Protein AF-A0A2K3N8C9-F1 (afdb_monomer)

pLDDT: mean 76.85, std 16.99, range [31.25, 96.06]

Structure (mmCIF, N/CA/C/O backbone):
data_AF-A0A2K3N8C9-F1
#
_entry.id   AF-A0A2K3N8C9-F1
#
loop_
_atom_site.group_PDB
_atom_site.id
_atom_site.type_symbol
_atom_site.label_atom_id
_atom_site.label_alt_id
_atom_site.label_comp_id
_atom_site.label_asym_id
_atom_site.label_entity_id
_atom_site.label_seq_id
_atom_site.pdbx_PDB_ins_code
_atom_site.Cartn_x
_atom_site.Cartn_y
_atom_site.Cartn_z
_atom_site.occupancy
_atom_site.B_iso_or_equiv
_atom_site.auth_seq_id
_atom_site.auth_comp_id
_atom_site.auth_asym_id
_atom_site.auth_atom_id
_atom_site.pdbx_PDB_model_num
ATOM 1 N N . ASN A 1 1 ? -3.029 -19.696 -4.245 1.00 56.78 1 ASN A N 1
ATOM 2 C CA . ASN A 1 1 ? -4.417 -19.743 -3.715 1.00 56.78 1 ASN A CA 1
ATOM 3 C C . ASN A 1 1 ? -5.298 -18.553 -4.116 1.00 56.78 1 ASN A C 1
ATOM 5 O O . ASN A 1 1 ? -6.331 -18.365 -3.493 1.00 56.78 1 ASN A O 1
ATOM 9 N N . GLY A 1 2 ? -4.940 -17.728 -5.114 1.00 72.44 2 GLY A N 1
ATOM 10 C CA . GLY A 1 2 ? -5.783 -16.591 -5.539 1.00 72.44 2 GLY A CA 1
ATOM 11 C C . GLY A 1 2 ? -5.938 -15.451 -4.517 1.00 72.44 2 GLY A C 1
ATOM 12 O O . GLY A 1 2 ? -6.625 -14.476 -4.797 1.00 72.44 2 GLY A O 1
ATOM 13 N N . LYS A 1 3 ? -5.293 -15.554 -3.347 1.00 76.25 3 LYS A N 1
ATOM 14 C CA . LYS A 1 3 ? -5.230 -14.501 -2.330 1.00 76.25 3 LYS A CA 1
ATOM 15 C C . LYS A 1 3 ? -4.415 -13.330 -2.880 1.00 76.25 3 LYS A C 1
ATOM 17 O O . LYS A 1 3 ? -3.270 -13.519 -3.287 1.00 76.25 3 LYS A O 1
ATOM 22 N N . LEU A 1 4 ? -5.007 -12.138 -2.883 1.00 73.69 4 LEU A N 1
ATOM 23 C CA . LEU A 1 4 ? -4.289 -10.900 -3.162 1.00 73.69 4 LEU A CA 1
ATOM 24 C C . LEU A 1 4 ? -3.302 -10.650 -2.018 1.00 73.69 4 LEU A C 1
ATOM 26 O O . LEU A 1 4 ? -3.724 -10.484 -0.876 1.00 73.69 4 LEU A O 1
ATOM 30 N N . LEU A 1 5 ? -2.005 -10.671 -2.327 1.00 71.00 5 LEU A N 1
ATOM 31 C CA . LEU A 1 5 ? -0.948 -10.472 -1.330 1.00 71.00 5 LEU A CA 1
ATOM 32 C C . LEU A 1 5 ? -0.606 -8.993 -1.149 1.00 71.00 5 LEU A C 1
ATOM 34 O O . LEU A 1 5 ? -0.438 -8.535 -0.028 1.00 71.00 5 LEU A O 1
ATOM 38 N N . ARG A 1 6 ? -0.533 -8.240 -2.250 1.00 74.38 6 ARG A N 1
ATOM 39 C CA . ARG A 1 6 ? -0.238 -6.806 -2.241 1.00 74.38 6 ARG A CA 1
ATOM 40 C C . ARG A 1 6 ? -0.883 -6.137 -3.453 1.00 74.38 6 ARG A C 1
ATOM 42 O O . ARG A 1 6 ? -1.044 -6.764 -4.500 1.00 74.38 6 ARG A O 1
ATOM 49 N N . SER A 1 7 ? -1.254 -4.869 -3.304 1.00 81.69 7 SER A N 1
ATOM 50 C CA . SER A 1 7 ? -1.770 -4.025 -4.382 1.00 81.69 7 SER A CA 1
ATOM 51 C C . SER A 1 7 ? -1.096 -2.661 -4.318 1.00 81.69 7 SER A C 1
ATOM 53 O O . SER A 1 7 ? -1.202 -1.976 -3.306 1.00 81.69 7 SER A O 1
ATOM 55 N N . LEU A 1 8 ? -0.454 -2.251 -5.411 1.00 81.12 8 LEU A N 1
ATOM 56 C CA . LEU A 1 8 ? 0.247 -0.974 -5.521 1.00 81.12 8 LEU A CA 1
ATOM 57 C C . LEU A 1 8 ? -0.297 -0.171 -6.706 1.00 81.12 8 LEU A C 1
ATOM 59 O O . LEU A 1 8 ? -0.555 -0.716 -7.779 1.00 81.12 8 LEU A O 1
ATOM 63 N N . LYS A 1 9 ? -0.437 1.146 -6.532 1.00 85.81 9 LYS A N 1
ATOM 64 C CA . LYS A 1 9 ? -0.816 2.064 -7.612 1.00 85.81 9 LYS A CA 1
ATOM 65 C C . LYS A 1 9 ? 0.425 2.745 -8.196 1.00 85.81 9 LYS A C 1
ATOM 67 O O . LYS A 1 9 ? 0.797 3.828 -7.759 1.00 85.81 9 LYS A O 1
ATOM 72 N N . SER A 1 10 ? 1.048 2.120 -9.196 1.00 82.62 10 SER A N 1
ATOM 73 C CA . SER A 1 10 ? 2.237 2.655 -9.890 1.00 82.62 10 SER A CA 1
ATOM 74 C C . SER A 1 10 ? 1.915 3.508 -11.126 1.00 82.62 10 SER A C 1
ATOM 76 O O . SER A 1 10 ? 2.740 4.315 -11.555 1.00 82.62 10 SER A O 1
ATOM 78 N N . HIS A 1 11 ? 0.711 3.370 -11.688 1.00 90.44 11 HIS A N 1
ATOM 79 C CA . HIS A 1 11 ? 0.262 4.104 -12.872 1.00 90.44 11 HIS A CA 1
ATOM 80 C C . HIS A 1 11 ? -1.056 4.845 -12.617 1.00 90.44 11 HIS A C 1
ATOM 82 O O . HIS A 1 11 ? -1.906 4.411 -11.837 1.00 90.44 11 HIS A O 1
ATOM 88 N N . CYS A 1 12 ? -1.238 5.973 -13.309 1.00 89.50 12 CYS A N 1
ATOM 89 C CA . CYS A 1 12 ? -2.514 6.699 -13.361 1.00 89.50 12 CYS A CA 1
ATOM 90 C C . CYS A 1 12 ? -3.430 6.186 -14.484 1.00 89.50 12 CYS A C 1
ATOM 92 O O . CYS A 1 12 ? -4.606 6.539 -14.527 1.00 89.50 12 CYS A O 1
ATOM 94 N N . ALA A 1 13 ? -2.885 5.360 -15.375 1.00 92.31 13 ALA A N 1
ATOM 95 C CA . ALA A 1 13 ? -3.528 4.839 -16.567 1.00 92.31 13 ALA A CA 1
ATOM 96 C C . ALA A 1 13 ? -3.417 3.310 -16.634 1.00 92.31 13 ALA A C 1
ATOM 98 O O . ALA A 1 13 ? -2.718 2.687 -15.834 1.00 92.31 13 ALA A O 1
ATOM 99 N N . ALA A 1 14 ? -4.130 2.703 -17.585 1.00 92.88 14 ALA A N 1
ATOM 100 C CA . ALA A 1 14 ? -4.119 1.258 -17.775 1.00 92.88 14 ALA A CA 1
ATOM 101 C C . ALA A 1 14 ? -2.721 0.763 -18.179 1.00 92.88 14 ALA A C 1
ATOM 103 O O . ALA A 1 14 ? -2.115 1.288 -19.117 1.00 92.88 14 ALA A O 1
ATOM 104 N N . ILE A 1 15 ? -2.244 -0.262 -17.473 1.00 94.38 15 ILE A N 1
ATOM 105 C CA . ILE A 1 15 ? -0.992 -0.958 -17.771 1.00 94.38 15 ILE A CA 1
ATOM 106 C C . ILE A 1 15 ? -1.219 -1.839 -19.000 1.00 94.38 15 ILE A C 1
ATOM 108 O O . ILE A 1 15 ? -2.166 -2.623 -19.031 1.00 94.38 15 ILE A O 1
ATOM 112 N N . ILE A 1 16 ? -0.352 -1.709 -20.002 1.00 95.06 16 ILE A N 1
ATOM 113 C CA . ILE A 1 16 ? -0.411 -2.489 -21.246 1.00 95.06 16 ILE A CA 1
ATOM 114 C C . ILE A 1 16 ? 0.537 -3.686 -21.174 1.00 95.06 16 ILE A C 1
ATOM 116 O O . ILE A 1 16 ? 0.206 -4.773 -21.641 1.00 95.06 16 ILE A O 1
ATOM 120 N N . CYS A 1 17 ? 1.720 -3.503 -20.585 1.00 94.75 17 CYS A N 1
ATOM 121 C CA . CYS A 1 17 ? 2.747 -4.537 -20.548 1.00 94.75 17 CYS A CA 1
ATOM 122 C C . CYS A 1 17 ? 3.542 -4.522 -19.239 1.00 94.75 17 CYS A C 1
ATOM 124 O O . CYS A 1 17 ? 3.743 -3.471 -18.627 1.00 94.75 17 CYS A O 1
ATOM 126 N N . LEU A 1 18 ? 4.038 -5.700 -18.857 1.00 95.75 18 LEU A N 1
ATOM 127 C CA . LEU A 1 18 ? 4.885 -5.938 -17.691 1.00 95.75 18 LEU A CA 1
ATOM 128 C C . LEU A 1 18 ? 6.109 -6.762 -18.104 1.00 95.75 18 LEU A C 1
ATOM 130 O O . LEU A 1 18 ? 5.999 -7.644 -18.956 1.00 95.75 18 LEU A O 1
ATOM 134 N N . ASN A 1 19 ? 7.251 -6.499 -17.475 1.00 95.62 19 ASN A N 1
ATOM 135 C CA . ASN A 1 19 ? 8.449 -7.327 -17.559 1.00 95.62 19 ASN A CA 1
ATOM 136 C C . ASN A 1 19 ? 9.093 -7.413 -16.179 1.00 95.62 19 ASN A C 1
ATOM 138 O O . ASN A 1 19 ? 9.495 -6.389 -15.634 1.00 95.62 19 ASN A O 1
ATOM 142 N N . TRP A 1 20 ? 9.201 -8.618 -15.630 1.00 93.56 20 TRP A N 1
ATOM 143 C CA . TRP A 1 20 ? 9.886 -8.866 -14.366 1.00 93.56 20 TRP A CA 1
ATOM 144 C C . TRP A 1 20 ? 11.220 -9.527 -14.673 1.00 93.56 20 TRP A C 1
ATOM 146 O O . TRP A 1 20 ? 11.233 -10.644 -15.185 1.00 93.56 20 TRP A O 1
ATOM 156 N N . GLU A 1 21 ? 12.319 -8.842 -14.370 1.00 92.31 21 GLU A N 1
ATOM 157 C CA . GLU A 1 21 ? 13.660 -9.373 -14.597 1.00 92.31 21 GLU A CA 1
ATOM 158 C C . GLU A 1 21 ? 14.385 -9.567 -13.268 1.00 92.31 21 GLU A C 1
ATOM 160 O O . GLU A 1 21 ? 14.344 -8.709 -12.384 1.00 92.31 21 GLU A O 1
ATOM 165 N N . GLU A 1 22 ? 15.048 -10.706 -13.132 1.00 87.44 22 GLU A N 1
ATOM 166 C CA . GLU A 1 22 ? 15.880 -11.052 -11.986 1.00 87.44 22 GLU A CA 1
ATOM 167 C C . GLU A 1 22 ? 17.338 -11.078 -12.433 1.00 87.44 22 GLU A C 1
ATOM 169 O O . GLU A 1 22 ? 17.657 -11.569 -13.520 1.00 87.44 22 GLU A O 1
ATOM 174 N N . ASP A 1 23 ? 18.228 -10.550 -11.598 1.00 79.62 23 ASP A N 1
ATOM 175 C CA . ASP A 1 23 ? 19.652 -10.620 -11.886 1.00 79.62 23 ASP A CA 1
ATOM 176 C C . ASP A 1 23 ? 20.129 -12.082 -11.932 1.00 79.62 23 ASP A C 1
ATOM 178 O O . ASP A 1 23 ? 19.947 -12.866 -11.000 1.00 79.62 23 ASP A O 1
ATOM 182 N N . SER A 1 24 ? 20.786 -12.436 -13.035 1.00 65.88 24 SER A N 1
ATOM 183 C CA . SER A 1 24 ? 21.388 -13.749 -13.261 1.00 65.88 24 SER A CA 1
ATOM 184 C C . SER A 1 24 ? 22.591 -14.072 -12.363 1.00 65.88 24 SER A C 1
ATOM 186 O O . SER A 1 24 ? 22.977 -15.240 -12.268 1.00 65.88 24 SER A O 1
ATOM 188 N N . HIS A 1 25 ? 23.199 -13.081 -11.706 1.00 60.53 25 HIS A N 1
ATOM 189 C CA . HIS A 1 25 ? 24.333 -13.307 -10.817 1.00 60.53 25 HIS A CA 1
ATOM 190 C C . HIS A 1 25 ? 23.883 -13.711 -9.408 1.00 60.53 25 HIS A C 1
ATOM 192 O O . HIS A 1 25 ? 23.551 -12.875 -8.566 1.00 60.53 25 HIS A O 1
ATOM 198 N N . VAL A 1 26 ? 23.977 -15.014 -9.121 1.00 53.53 26 VAL A N 1
ATOM 199 C CA . VAL A 1 26 ? 24.141 -15.504 -7.745 1.00 53.53 26 VAL A CA 1
ATOM 200 C C . VAL A 1 26 ? 25.422 -14.870 -7.224 1.00 53.53 26 VAL A C 1
ATOM 202 O O . VAL A 1 26 ? 26.472 -15.072 -7.827 1.00 53.53 26 VAL A O 1
ATOM 205 N N . ILE A 1 27 ? 25.341 -14.071 -6.161 1.00 52.28 27 ILE A N 1
ATOM 206 C CA . ILE A 1 27 ? 26.522 -13.519 -5.493 1.00 52.28 27 ILE A CA 1
ATOM 207 C C . ILE A 1 27 ? 27.412 -14.717 -5.123 1.00 52.28 27 ILE A C 1
ATOM 209 O O . ILE A 1 27 ? 27.008 -15.487 -4.251 1.00 52.28 27 ILE A O 1
ATOM 213 N N . PRO A 1 28 ? 28.578 -14.938 -5.762 1.00 41.78 28 PRO A N 1
ATOM 214 C CA . PRO A 1 28 ? 29.485 -15.970 -5.300 1.00 41.78 28 PRO A CA 1
ATOM 215 C C . PRO A 1 28 ? 29.982 -15.512 -3.930 1.00 41.78 28 PRO A C 1
ATOM 217 O O . PRO A 1 28 ? 30.312 -14.335 -3.752 1.00 41.78 28 PRO A O 1
ATOM 220 N N . ASP A 1 29 ? 30.016 -16.409 -2.953 1.00 40.75 29 ASP A N 1
ATOM 221 C CA . ASP A 1 29 ? 30.741 -16.200 -1.699 1.00 40.75 29 ASP A CA 1
ATOM 222 C C . ASP A 1 29 ? 32.250 -16.197 -1.966 1.00 40.75 29 ASP A C 1
ATOM 224 O O . ASP A 1 29 ? 32.983 -17.073 -1.519 1.00 40.75 29 ASP A O 1
ATOM 228 N N . ASP A 1 30 ? 32.715 -15.219 -2.743 1.00 36.97 30 ASP A N 1
ATOM 229 C CA . ASP A 1 30 ? 34.128 -14.992 -2.965 1.00 36.97 30 ASP A CA 1
ATOM 230 C C . ASP A 1 30 ? 34.592 -13.803 -2.124 1.00 36.97 30 ASP A C 1
ATOM 232 O O . ASP A 1 30 ? 33.992 -12.724 -2.105 1.00 36.97 30 ASP A O 1
ATOM 236 N N . HIS A 1 31 ? 35.651 -14.063 -1.371 1.00 40.88 31 HIS A N 1
ATOM 237 C CA . HIS A 1 31 ? 36.192 -13.315 -0.241 1.00 40.88 31 HIS A CA 1
ATOM 238 C C . HIS A 1 31 ? 36.833 -11.961 -0.621 1.00 40.88 31 HIS A C 1
ATOM 240 O O . HIS A 1 31 ? 37.861 -11.570 -0.069 1.00 40.88 31 HIS A O 1
ATOM 246 N N . CYS A 1 32 ? 36.250 -11.191 -1.540 1.00 36.72 32 CYS A N 1
ATOM 247 C CA . CYS A 1 32 ? 36.744 -9.851 -1.841 1.00 36.72 32 CYS A CA 1
ATOM 248 C C . CYS A 1 32 ? 36.087 -8.825 -0.907 1.00 36.72 32 CYS A C 1
ATOM 250 O O . CYS A 1 32 ? 34.888 -8.570 -0.988 1.00 36.72 32 CYS A O 1
ATOM 252 N N . HIS A 1 33 ? 36.895 -8.256 -0.009 1.00 37.16 33 HIS A N 1
ATOM 253 C CA . HIS A 1 33 ? 36.579 -7.254 1.015 1.00 37.16 33 HIS A CA 1
ATOM 254 C C . HIS A 1 33 ? 35.952 -5.943 0.483 1.00 37.16 33 HIS A C 1
ATOM 256 O O . HIS A 1 33 ? 36.492 -4.856 0.668 1.00 37.16 33 HIS A O 1
ATOM 262 N N . THR A 1 34 ? 34.771 -6.011 -0.120 1.00 42.62 34 THR A N 1
ATOM 263 C CA . THR A 1 34 ? 33.788 -4.927 -0.057 1.00 42.62 34 THR A CA 1
ATOM 264 C C . THR A 1 34 ? 32.737 -5.414 0.919 1.00 42.62 34 THR A C 1
ATOM 266 O O . THR A 1 34 ? 32.111 -6.446 0.701 1.00 42.62 34 THR A O 1
ATOM 269 N N . SER A 1 35 ? 32.644 -4.768 2.078 1.00 40.88 35 SER A N 1
ATOM 270 C CA . SER A 1 35 ? 31.719 -5.147 3.143 1.00 40.88 35 SER A CA 1
ATOM 271 C C . SER A 1 35 ? 30.309 -5.315 2.569 1.00 40.88 35 SER A C 1
ATOM 273 O O . SER A 1 35 ? 29.653 -4.315 2.271 1.00 40.88 35 SER A O 1
ATOM 275 N N . LYS A 1 36 ? 29.842 -6.562 2.396 1.00 52.47 36 LYS A N 1
ATOM 276 C CA . LYS A 1 36 ? 28.415 -6.837 2.217 1.00 52.47 36 LYS A CA 1
ATOM 277 C C . LYS A 1 36 ? 27.752 -6.231 3.453 1.00 52.47 36 LYS A C 1
ATOM 279 O O . LYS A 1 36 ? 28.042 -6.660 4.569 1.00 52.47 36 LYS A O 1
ATOM 284 N N . TYR A 1 37 ? 26.983 -5.162 3.266 1.00 57.28 37 TYR A N 1
ATOM 285 C CA . TYR A 1 37 ? 26.191 -4.587 4.342 1.00 57.28 37 TYR A CA 1
ATOM 286 C C . TYR A 1 37 ? 25.269 -5.693 4.847 1.00 57.28 37 TYR A C 1
ATOM 288 O O . TYR A 1 37 ? 24.451 -6.216 4.094 1.00 57.28 37 TYR A O 1
ATOM 296 N N . GLU A 1 38 ? 25.479 -6.102 6.090 1.00 60.53 38 GLU A N 1
ATOM 297 C CA . GLU A 1 38 ? 24.606 -7.041 6.769 1.00 60.53 38 GLU A CA 1
ATOM 298 C C . GLU A 1 38 ? 23.620 -6.208 7.580 1.00 60.53 38 GLU A C 1
ATOM 300 O O . GLU A 1 38 ? 24.040 -5.410 8.422 1.00 60.53 38 GLU A O 1
ATOM 305 N N . ASP A 1 39 ? 22.323 -6.374 7.327 1.00 61.69 39 ASP A N 1
ATOM 306 C CA . ASP A 1 39 ? 21.300 -5.764 8.167 1.00 61.69 39 ASP A CA 1
ATOM 307 C C . ASP A 1 39 ? 21.344 -6.422 9.554 1.00 61.69 39 ASP A C 1
ATOM 309 O O . ASP A 1 39 ? 20.957 -7.576 9.750 1.00 61.69 39 ASP A O 1
ATOM 313 N N . ARG A 1 40 ? 21.884 -5.690 10.533 1.00 68.06 40 ARG A N 1
ATOM 314 C CA . ARG A 1 40 ? 22.005 -6.144 11.926 1.00 68.06 40 ARG A CA 1
ATOM 315 C C . ARG A 1 40 ? 20.833 -5.677 12.778 1.00 68.06 40 ARG A C 1
ATOM 317 O O . ARG A 1 40 ? 20.854 -5.930 13.980 1.00 68.06 40 ARG A O 1
ATOM 324 N N . THR A 1 41 ? 19.829 -5.018 12.199 1.00 67.50 41 THR A N 1
ATOM 325 C CA . THR A 1 41 ? 18.673 -4.473 12.928 1.00 67.50 41 THR A CA 1
ATOM 326 C C . THR A 1 41 ? 17.976 -5.572 13.728 1.00 67.50 41 THR A C 1
ATOM 328 O O . THR A 1 41 ? 17.725 -5.410 14.920 1.00 67.50 41 THR A O 1
ATOM 331 N N . SER A 1 42 ? 17.816 -6.759 13.139 1.00 63.44 42 SER A N 1
ATOM 332 C CA . SER A 1 42 ? 17.248 -7.940 13.808 1.00 63.44 42 SER A CA 1
ATOM 333 C C . SER A 1 42 ? 18.045 -8.441 15.022 1.00 63.44 42 SER A C 1
ATOM 335 O O . SER A 1 42 ? 17.507 -9.173 15.848 1.00 63.44 42 SER A O 1
ATOM 337 N N . ARG A 1 43 ? 19.324 -8.061 15.163 1.00 73.31 43 ARG A N 1
ATOM 338 C CA . ARG A 1 43 ? 20.163 -8.440 16.315 1.00 73.31 43 ARG A CA 1
ATOM 339 C C . ARG A 1 43 ? 19.957 -7.529 17.523 1.00 73.31 43 ARG A C 1
ATOM 341 O O . ARG A 1 43 ? 20.294 -7.928 18.634 1.00 73.31 43 ARG A O 1
ATOM 348 N N . PHE A 1 44 ? 19.474 -6.308 17.302 1.00 66.62 44 PHE A N 1
ATOM 349 C CA . PHE A 1 44 ? 19.354 -5.281 18.340 1.00 66.62 44 PHE A CA 1
ATOM 350 C C . PHE A 1 44 ? 17.904 -4.944 18.681 1.00 66.62 44 PHE A C 1
ATOM 352 O O . PHE A 1 44 ? 17.645 -4.461 19.783 1.00 66.62 44 PHE A O 1
ATOM 359 N N . PHE A 1 45 ? 16.967 -5.216 17.772 1.00 62.25 45 PHE A N 1
ATOM 360 C CA . PHE A 1 45 ? 15.561 -4.885 17.945 1.00 62.25 45 PHE A CA 1
ATOM 361 C C . PHE A 1 45 ? 14.691 -6.141 18.009 1.00 62.25 45 PHE A C 1
ATOM 363 O O . PHE A 1 45 ? 14.991 -7.134 17.343 1.00 62.25 45 PHE A O 1
ATOM 370 N N . PRO A 1 46 ? 13.609 -6.112 18.808 1.00 65.81 46 PRO A N 1
ATOM 371 C CA . PRO A 1 46 ? 12.616 -7.172 18.776 1.00 65.81 46 PRO A CA 1
ATOM 372 C C . PRO A 1 46 ? 11.992 -7.271 17.373 1.00 65.81 46 PRO A C 1
ATOM 374 O O . PRO A 1 46 ? 11.967 -6.276 16.640 1.00 65.81 46 PRO A O 1
ATOM 377 N N . PRO A 1 47 ? 11.479 -8.454 16.993 1.00 65.81 47 PRO A N 1
ATOM 378 C CA . PRO A 1 47 ? 10.800 -8.630 15.717 1.00 65.81 47 PRO A CA 1
ATOM 379 C C . PRO A 1 47 ? 9.598 -7.690 15.607 1.00 65.81 47 PRO A C 1
ATOM 381 O O . PRO A 1 47 ? 9.011 -7.286 16.618 1.00 65.81 47 PRO A O 1
ATOM 384 N N . ALA A 1 48 ? 9.229 -7.360 14.369 1.00 66.44 48 ALA A N 1
ATOM 385 C CA . ALA A 1 48 ? 8.071 -6.522 14.111 1.00 66.44 48 ALA A CA 1
ATOM 386 C C . ALA A 1 48 ? 6.813 -7.123 14.774 1.00 66.44 48 ALA A C 1
ATOM 388 O O . ALA A 1 48 ? 6.629 -8.347 14.774 1.00 66.44 48 ALA A O 1
ATOM 389 N N . PRO A 1 49 ? 5.945 -6.283 15.362 1.00 67.94 49 PRO A N 1
ATOM 390 C CA . PRO A 1 49 ? 4.701 -6.748 15.953 1.00 67.94 49 PRO A CA 1
ATOM 391 C C . PRO A 1 49 ? 3.835 -7.443 14.894 1.00 67.94 49 PRO A C 1
ATOM 393 O O . PRO A 1 49 ? 3.825 -7.059 13.728 1.00 67.94 49 PRO A O 1
ATOM 396 N N . LYS A 1 50 ? 3.084 -8.470 15.295 1.00 71.56 50 LYS A N 1
ATOM 397 C CA . LYS A 1 50 ? 2.120 -9.144 14.411 1.00 71.56 50 LYS A CA 1
ATOM 398 C C . LYS A 1 50 ? 0.750 -8.486 14.543 1.00 71.56 50 LYS A C 1
ATOM 400 O O . LYS A 1 50 ? 0.388 -8.012 15.620 1.00 71.56 50 LYS A O 1
ATOM 405 N N . VAL A 1 51 ? -0.033 -8.468 13.465 1.00 68.94 51 VAL A N 1
ATOM 406 C CA . VAL A 1 51 ? -1.382 -7.878 13.479 1.00 68.94 51 VAL A CA 1
ATOM 407 C C . VAL A 1 51 ? -2.239 -8.547 14.572 1.00 68.94 51 VAL A C 1
ATOM 409 O O . VAL A 1 51 ? -2.306 -9.779 14.619 1.00 68.94 51 VAL A O 1
ATOM 412 N N . PRO A 1 52 ? -2.915 -7.781 15.455 1.00 65.06 52 PRO A N 1
ATOM 413 C CA . PRO A 1 52 ? -3.791 -8.347 16.471 1.00 65.06 52 PRO A CA 1
ATOM 414 C C . PRO A 1 52 ? -4.942 -9.117 15.822 1.00 65.06 52 PRO A C 1
ATOM 416 O O . PRO A 1 52 ? -5.642 -8.595 14.951 1.00 65.06 52 PRO A O 1
ATOM 419 N N . ARG A 1 53 ? -5.186 -10.348 16.278 1.00 64.69 53 ARG A N 1
ATOM 420 C CA . ARG A 1 53 ? -6.364 -11.122 15.862 1.00 64.69 53 ARG A CA 1
ATOM 421 C C . ARG A 1 53 ? -7.630 -10.482 16.443 1.00 64.69 53 ARG A C 1
ATOM 423 O O . ARG A 1 53 ? -7.630 -10.030 17.587 1.00 64.69 53 ARG A O 1
ATOM 430 N N . MET A 1 54 ? -8.729 -10.466 15.682 1.00 60.75 54 MET A N 1
ATOM 431 C CA . MET A 1 54 ? -10.018 -9.989 16.202 1.00 60.75 54 MET A CA 1
ATOM 432 C C . MET A 1 54 ? -10.513 -10.905 17.343 1.00 60.75 54 MET A C 1
ATOM 434 O O . MET A 1 54 ? -10.672 -12.108 17.120 1.00 60.75 54 MET A O 1
ATOM 438 N N . PRO A 1 55 ? -10.794 -10.377 18.549 1.00 49.38 55 PRO A N 1
ATOM 439 C CA . PRO A 1 55 ? -11.324 -11.164 19.657 1.00 49.38 55 PRO A CA 1
ATOM 440 C C . PRO A 1 55 ? -12.715 -11.722 19.333 1.00 49.38 55 PRO A C 1
ATOM 442 O O . PRO A 1 55 ? -13.589 -10.988 18.880 1.00 49.38 55 PRO A O 1
ATOM 445 N N . GLY A 1 56 ? -12.933 -13.012 19.605 1.00 54.22 56 GLY A N 1
ATOM 446 C CA . GLY A 1 56 ? -14.215 -13.699 19.380 1.00 54.22 56 GLY A CA 1
ATOM 447 C C . GLY A 1 56 ? -14.263 -14.571 18.124 1.00 54.22 56 GLY A C 1
ATOM 448 O O . GLY A 1 56 ? -15.204 -15.343 17.962 1.00 54.22 56 GLY A O 1
ATOM 449 N N . LEU A 1 57 ? -13.229 -14.516 17.284 1.00 44.12 57 LEU A N 1
ATOM 450 C CA . LEU A 1 57 ? -12.994 -15.522 16.260 1.00 44.12 57 LEU A CA 1
ATOM 451 C C . LEU A 1 57 ? -12.302 -16.733 16.903 1.00 44.12 57 LEU A C 1
ATOM 453 O O . LEU A 1 57 ? -11.144 -16.655 17.312 1.00 44.12 57 LEU A O 1
ATOM 457 N N . VAL A 1 58 ? -13.020 -17.848 17.039 1.00 35.12 58 VAL A N 1
ATOM 458 C CA . VAL A 1 58 ? -12.418 -19.144 17.385 1.00 35.12 58 VAL A CA 1
ATOM 459 C C . VAL A 1 58 ? -11.419 -19.507 16.280 1.00 35.12 58 VAL A C 1
ATOM 461 O O . VAL A 1 58 ? -11.711 -19.271 15.108 1.00 35.12 58 VAL A O 1
ATOM 464 N N . SER A 1 59 ? -10.272 -20.096 16.644 1.00 42.03 59 SER A N 1
ATOM 465 C CA . SER A 1 59 ? -9.178 -20.541 15.746 1.00 42.03 59 SER A CA 1
ATOM 466 C C . SER A 1 59 ? -9.579 -21.634 14.727 1.00 42.03 59 SER A C 1
ATOM 468 O O . SER A 1 59 ? -8.762 -22.453 14.338 1.00 42.03 59 SER A O 1
ATOM 470 N N . GLY A 1 60 ? -10.841 -21.700 14.297 1.00 39.44 60 GLY A N 1
ATOM 471 C CA . GLY A 1 60 ? -11.331 -22.740 13.394 1.00 39.44 60 GLY A CA 1
ATOM 472 C C . GLY A 1 60 ? -12.447 -22.343 12.431 1.00 39.44 60 GLY A C 1
ATOM 473 O O . GLY A 1 60 ? -12.793 -23.184 11.612 1.00 39.44 60 GLY A O 1
ATOM 474 N N . ASP A 1 61 ? -13.007 -21.124 12.487 1.00 33.75 61 ASP A N 1
ATOM 475 C CA . ASP A 1 61 ? -14.247 -20.822 11.733 1.00 33.75 61 ASP A CA 1
ATOM 476 C C . ASP A 1 61 ? -14.166 -19.655 10.733 1.00 33.75 61 ASP A C 1
ATOM 478 O O . ASP A 1 61 ? -15.140 -19.329 10.064 1.00 33.75 61 ASP A O 1
ATOM 482 N N . ASN A 1 62 ? -12.972 -19.093 10.524 1.00 31.25 62 ASN A N 1
ATOM 483 C CA . ASN A 1 62 ? -12.650 -18.457 9.248 1.00 31.25 62 ASN A CA 1
ATOM 484 C C . ASN A 1 62 ? -11.566 -19.292 8.578 1.00 31.25 62 ASN A C 1
ATOM 486 O O . ASN A 1 62 ? -10.410 -19.288 9.004 1.00 31.25 62 ASN A O 1
ATOM 490 N N . GLY A 1 63 ? -11.939 -19.996 7.511 1.00 37.47 63 GLY A N 1
ATOM 491 C CA . GLY A 1 63 ? -10.967 -20.616 6.626 1.00 37.47 63 GLY A CA 1
ATOM 492 C C . GLY A 1 63 ? -9.881 -19.613 6.215 1.00 37.47 63 GLY A C 1
ATOM 493 O O . GLY A 1 63 ? -10.182 -18.487 5.815 1.00 37.47 63 GLY A O 1
ATOM 494 N N . PHE A 1 64 ? -8.632 -20.086 6.267 1.00 35.66 64 PHE A N 1
ATOM 495 C CA . PHE A 1 64 ? -7.452 -19.566 5.557 1.00 35.66 64 PHE A CA 1
ATOM 496 C C . PHE A 1 64 ? -6.546 -18.515 6.226 1.00 35.66 64 PHE A C 1
ATOM 498 O O . PHE A 1 64 ? -5.902 -17.760 5.495 1.00 35.66 64 PHE A O 1
ATOM 505 N N . MET A 1 65 ? -6.407 -18.477 7.558 1.00 43.66 65 MET A N 1
ATOM 506 C CA . MET A 1 65 ? -5.362 -17.635 8.186 1.00 43.66 65 MET A CA 1
ATOM 507 C C . MET A 1 65 ? -4.476 -18.300 9.255 1.00 43.66 65 MET A C 1
ATOM 509 O O . MET A 1 65 ? -3.611 -17.607 9.773 1.00 43.66 65 MET A O 1
ATOM 513 N N . ASP A 1 66 ? -4.606 -19.592 9.584 1.00 38.50 66 ASP A N 1
ATOM 514 C CA . ASP A 1 66 ? -3.886 -20.122 10.769 1.00 38.50 66 ASP A CA 1
ATOM 515 C C . ASP A 1 66 ? -2.521 -20.797 10.512 1.00 38.50 66 ASP A C 1
ATOM 517 O O . ASP A 1 66 ? -1.816 -21.043 11.473 1.00 38.50 66 ASP A O 1
ATOM 521 N N . ASP A 1 67 ? -2.078 -20.993 9.262 1.00 38.72 67 ASP A N 1
ATOM 522 C CA . ASP A 1 67 ? -0.741 -21.574 8.962 1.00 38.72 67 ASP A CA 1
ATOM 523 C C . ASP A 1 67 ? 0.025 -20.822 7.846 1.00 38.72 67 ASP A C 1
ATOM 525 O O . ASP A 1 67 ? 1.020 -21.302 7.308 1.00 38.72 67 ASP A O 1
ATOM 529 N N . GLY A 1 68 ? -0.461 -19.644 7.432 1.00 45.97 68 GLY A N 1
ATOM 530 C CA . GLY A 1 68 ? 0.022 -18.944 6.231 1.00 45.97 68 GLY A CA 1
ATOM 531 C C . GLY A 1 68 ? 0.897 -17.710 6.461 1.00 45.97 68 GLY A C 1
ATOM 532 O O . GLY A 1 68 ? 1.472 -17.215 5.493 1.00 45.97 68 GLY A O 1
ATOM 533 N N . ASP A 1 69 ? 1.001 -17.188 7.683 1.00 50.12 69 ASP A N 1
ATOM 534 C CA . ASP A 1 69 ? 1.746 -15.941 7.926 1.00 50.12 69 ASP A CA 1
ATOM 535 C C . ASP A 1 69 ? 3.266 -16.149 7.857 1.00 50.12 69 ASP A C 1
ATOM 537 O O . ASP A 1 69 ? 3.958 -15.324 7.262 1.00 50.12 69 ASP A O 1
ATOM 541 N N . ASP A 1 70 ? 3.773 -17.299 8.317 1.00 47.06 70 ASP A N 1
ATOM 542 C CA . ASP A 1 70 ? 5.191 -17.657 8.155 1.00 47.06 70 ASP A CA 1
ATOM 543 C C . ASP A 1 70 ? 5.553 -17.838 6.666 1.00 47.06 70 ASP A C 1
ATOM 545 O O . ASP A 1 70 ? 6.657 -17.506 6.244 1.00 47.06 70 ASP A O 1
ATOM 549 N N . SER A 1 71 ? 4.589 -18.249 5.827 1.00 49.12 71 SER A N 1
ATOM 550 C CA . SER A 1 71 ? 4.801 -18.383 4.379 1.00 49.12 71 SER A CA 1
ATOM 551 C C . SER A 1 71 ? 4.909 -17.038 3.649 1.00 49.12 71 SER A C 1
ATOM 553 O O . SER A 1 71 ? 5.591 -16.951 2.634 1.00 49.12 71 SER A O 1
ATOM 555 N N . PHE A 1 72 ? 4.261 -15.972 4.138 1.00 51.72 72 PHE A N 1
ATOM 556 C CA . PHE A 1 72 ? 4.383 -14.639 3.534 1.00 51.72 72 PHE A CA 1
ATOM 557 C C . PHE A 1 72 ? 5.727 -14.000 3.879 1.00 51.72 72 PHE A C 1
ATOM 559 O O . PHE A 1 72 ? 6.378 -13.457 2.989 1.00 51.72 72 PHE A O 1
ATOM 566 N N . GLU A 1 73 ? 6.153 -14.123 5.137 1.00 53.31 73 GLU A N 1
ATOM 567 C CA . GLU A 1 73 ? 7.466 -13.675 5.595 1.00 53.31 73 GLU A CA 1
ATOM 568 C C . GLU A 1 73 ? 8.591 -14.481 4.915 1.00 53.31 73 GLU A C 1
ATOM 570 O O . GLU A 1 73 ? 9.585 -13.906 4.486 1.00 53.31 73 GLU A O 1
ATOM 575 N N . GLU A 1 74 ? 8.418 -15.788 4.679 1.00 49.81 74 GLU A N 1
ATOM 576 C CA . GLU A 1 74 ? 9.344 -16.580 3.851 1.00 49.81 74 GLU A CA 1
ATOM 577 C C . GLU A 1 74 ? 9.347 -16.170 2.368 1.00 49.81 74 GLU A C 1
ATOM 579 O O . GLU A 1 74 ? 10.408 -16.154 1.740 1.00 49.81 74 GLU A O 1
ATOM 584 N N . LEU A 1 75 ? 8.200 -15.819 1.775 1.00 52.03 75 LEU A N 1
ATOM 585 C CA . LEU A 1 75 ? 8.118 -15.395 0.368 1.00 52.03 75 LEU A CA 1
ATOM 586 C C . LEU A 1 75 ? 8.693 -13.988 0.144 1.00 52.03 75 LEU A C 1
ATOM 588 O O . LEU A 1 75 ? 9.377 -13.761 -0.856 1.00 52.03 75 LEU A O 1
ATOM 592 N N . SER A 1 76 ? 8.471 -13.050 1.069 1.00 53.69 76 SER A N 1
ATOM 593 C CA . SER A 1 76 ? 9.086 -11.721 1.014 1.00 53.69 76 SER A CA 1
ATOM 594 C C . SER A 1 76 ? 10.593 -11.817 1.256 1.00 53.69 76 SER A C 1
ATOM 596 O O . SER A 1 76 ? 11.373 -11.342 0.430 1.00 53.69 76 SER A O 1
ATOM 598 N N . ASN A 1 77 ? 11.023 -12.544 2.291 1.00 52.06 77 ASN A N 1
ATOM 599 C CA . ASN A 1 77 ? 12.441 -12.723 2.608 1.00 52.06 77 ASN A CA 1
ATOM 600 C C . ASN A 1 77 ? 13.210 -13.526 1.549 1.00 52.06 77 ASN A C 1
ATOM 602 O O . ASN A 1 77 ? 14.380 -13.234 1.305 1.00 52.06 77 ASN A O 1
ATOM 606 N N . SER A 1 78 ? 12.582 -14.495 0.872 1.00 47.19 78 SER A N 1
ATOM 607 C CA . SER A 1 78 ? 13.212 -15.201 -0.256 1.00 47.19 78 SER A CA 1
ATOM 608 C C . SER A 1 78 ? 13.337 -14.313 -1.496 1.00 47.19 78 SER A C 1
ATOM 610 O O . SER A 1 78 ? 14.366 -14.360 -2.171 1.00 47.19 78 SER A O 1
ATOM 612 N N . SER A 1 79 ? 12.360 -13.437 -1.760 1.00 52.28 79 SER A N 1
ATOM 613 C CA . SER A 1 79 ? 12.435 -12.469 -2.865 1.00 52.28 79 SER A CA 1
ATOM 614 C C . SER A 1 79 ? 13.532 -11.412 -2.673 1.00 52.28 79 SER A C 1
ATOM 616 O O . SER A 1 79 ? 14.106 -10.940 -3.655 1.00 52.28 79 SER A O 1
ATOM 618 N N . HIS A 1 80 ? 13.891 -11.107 -1.420 1.00 59.38 80 HIS A N 1
ATOM 619 C CA . HIS A 1 80 ? 14.998 -10.213 -1.070 1.00 59.38 80 HIS A CA 1
ATOM 620 C C . HIS A 1 80 ? 16.382 -10.855 -1.237 1.00 59.38 80 HIS A C 1
ATOM 622 O O . HIS A 1 80 ? 17.383 -10.155 -1.153 1.00 59.38 80 HIS A O 1
ATOM 628 N N . GLN A 1 81 ? 16.492 -12.160 -1.508 1.00 62.12 81 GLN A N 1
ATOM 629 C CA . GLN A 1 81 ? 17.806 -12.788 -1.712 1.00 62.12 81 GLN A CA 1
ATOM 630 C C . GLN A 1 81 ? 18.449 -12.389 -3.044 1.00 62.12 81 GLN A C 1
ATOM 632 O O . GLN A 1 81 ? 19.669 -12.478 -3.199 1.00 62.12 81 GLN A O 1
ATOM 637 N N . ARG A 1 82 ? 17.642 -11.964 -4.025 1.00 75.44 82 ARG A N 1
ATOM 638 C CA . ARG A 1 82 ? 18.117 -11.610 -5.364 1.00 75.44 82 ARG A CA 1
ATOM 639 C C . ARG A 1 82 ? 17.483 -10.324 -5.849 1.00 75.44 82 ARG A C 1
ATOM 641 O O . ARG A 1 82 ? 16.272 -10.143 -5.804 1.00 75.44 82 ARG A O 1
ATOM 648 N N . PHE A 1 83 ? 18.329 -9.430 -6.344 1.00 83.69 83 PHE A N 1
ATOM 649 C CA . PHE A 1 83 ? 17.891 -8.157 -6.892 1.00 83.69 83 PHE A CA 1
ATOM 650 C C . PHE A 1 83 ? 17.050 -8.393 -8.149 1.00 83.69 83 PHE A C 1
ATOM 652 O O . PHE A 1 83 ? 17.529 -8.970 -9.126 1.00 83.69 83 PHE A O 1
ATOM 659 N N . ASN A 1 84 ? 15.797 -7.953 -8.113 1.00 89.00 84 ASN A N 1
ATOM 660 C CA . ASN A 1 84 ? 14.873 -8.071 -9.229 1.00 89.00 84 ASN A CA 1
ATOM 661 C C . ASN A 1 84 ? 14.120 -6.753 -9.439 1.00 89.00 84 ASN A C 1
ATOM 663 O O . ASN A 1 84 ? 13.884 -5.994 -8.495 1.00 89.00 84 ASN A O 1
ATOM 667 N N . VAL A 1 85 ? 13.794 -6.469 -10.698 1.00 92.25 85 VAL A N 1
ATOM 668 C CA . VAL A 1 85 ? 13.159 -5.223 -11.123 1.00 92.25 85 VAL A CA 1
ATOM 669 C C . VAL A 1 85 ? 11.950 -5.547 -11.990 1.00 92.25 85 VAL A C 1
ATOM 671 O O . VAL A 1 85 ? 12.048 -6.207 -13.026 1.00 92.25 85 VAL A O 1
ATOM 674 N N . LEU A 1 86 ? 10.800 -5.034 -11.569 1.00 93.56 86 LEU A N 1
ATOM 675 C CA . LEU A 1 86 ? 9.567 -5.000 -12.331 1.00 93.56 86 LEU A CA 1
ATOM 676 C C . LEU A 1 86 ? 9.507 -3.704 -13.143 1.00 93.56 86 LEU A C 1
ATOM 678 O O . LEU A 1 86 ? 9.490 -2.603 -12.593 1.00 93.56 86 LEU A O 1
ATOM 682 N N . CYS A 1 87 ? 9.423 -3.851 -14.458 1.00 94.25 87 CYS A N 1
ATOM 683 C CA . CYS A 1 87 ? 9.157 -2.776 -15.402 1.00 94.25 87 CYS A CA 1
ATOM 684 C C . CYS A 1 87 ? 7.706 -2.857 -15.869 1.00 94.25 87 CYS A C 1
ATOM 686 O O . CYS A 1 87 ? 7.251 -3.911 -16.318 1.00 94.25 87 CYS A O 1
ATOM 688 N N . SER A 1 88 ? 6.992 -1.739 -15.833 1.00 95.44 88 SER A N 1
ATOM 689 C CA . SER A 1 88 ? 5.601 -1.654 -16.275 1.00 95.44 88 SER A CA 1
ATOM 690 C C . SER A 1 88 ? 5.401 -0.481 -17.224 1.00 95.44 88 SER A C 1
ATOM 692 O O . SER A 1 88 ? 5.917 0.606 -16.983 1.00 95.44 88 SER A O 1
ATOM 694 N N . GLY A 1 89 ? 4.676 -0.706 -18.320 1.00 95.56 89 GLY A N 1
ATOM 695 C CA . GLY A 1 89 ? 4.361 0.309 -19.328 1.00 95.56 89 GLY A CA 1
ATOM 696 C C . GLY A 1 89 ? 2.862 0.585 -19.386 1.00 95.56 89 GLY A C 1
ATOM 697 O O . GLY A 1 89 ? 2.073 -0.362 -19.425 1.00 95.56 89 GLY A O 1
ATOM 698 N N . ASP A 1 90 ? 2.463 1.858 -19.406 1.00 94.88 90 ASP A N 1
ATOM 699 C CA . ASP A 1 90 ? 1.062 2.264 -19.558 1.00 94.88 90 ASP A CA 1
ATOM 700 C C . ASP A 1 90 ? 0.723 2.837 -20.938 1.00 94.88 90 ASP A C 1
ATOM 702 O O . ASP A 1 90 ? 1.583 3.091 -21.785 1.00 94.88 90 ASP A O 1
ATOM 706 N N . LYS A 1 91 ? -0.581 3.030 -21.152 1.00 92.44 91 LYS A N 1
ATOM 707 C CA . LYS A 1 91 ? -1.144 3.595 -22.384 1.00 92.44 91 LYS A CA 1
ATOM 708 C C . LYS A 1 91 ? -0.766 5.045 -22.676 1.00 92.44 91 LYS A C 1
ATOM 710 O O . LYS A 1 91 ? -0.886 5.452 -23.824 1.00 92.44 91 LYS A O 1
ATOM 715 N N . ASP A 1 92 ? -0.297 5.789 -21.679 1.00 91.56 92 ASP A N 1
ATOM 716 C CA . ASP A 1 92 ? 0.083 7.198 -21.819 1.00 91.56 92 ASP A CA 1
ATOM 717 C C . ASP A 1 92 ? 1.608 7.340 -22.019 1.00 91.56 92 ASP A C 1
ATOM 719 O O . ASP A 1 92 ? 2.189 8.412 -21.824 1.00 91.56 92 ASP A O 1
ATOM 723 N N . GLY A 1 93 ? 2.286 6.234 -22.347 1.00 91.12 93 GLY A N 1
ATOM 724 C CA . GLY A 1 93 ? 3.711 6.220 -22.649 1.00 91.12 93 GLY A CA 1
ATOM 725 C C . GLY A 1 93 ? 4.620 6.259 -21.420 1.00 91.12 93 GLY A C 1
ATOM 726 O O . GLY A 1 93 ? 5.827 6.461 -21.572 1.00 91.12 93 GLY A O 1
ATOM 727 N N . ASN A 1 94 ? 4.094 6.076 -20.203 1.00 94.31 94 ASN A N 1
ATOM 728 C CA . ASN A 1 94 ? 4.937 6.006 -19.015 1.00 94.31 94 ASN A CA 1
ATOM 729 C C . ASN A 1 94 ? 5.463 4.594 -18.785 1.00 94.31 94 ASN A C 1
ATOM 731 O O . ASN A 1 94 ? 4.726 3.612 -18.861 1.00 94.31 94 ASN A O 1
ATOM 735 N N . ILE A 1 95 ? 6.727 4.528 -18.392 1.00 95.31 95 ILE A N 1
ATOM 736 C CA . ILE A 1 95 ? 7.406 3.328 -17.931 1.00 95.31 95 ILE A CA 1
ATOM 737 C C . ILE A 1 95 ? 7.785 3.550 -16.473 1.00 95.31 95 ILE A C 1
ATOM 739 O O . ILE A 1 95 ? 8.500 4.504 -16.158 1.00 95.31 95 ILE A O 1
ATOM 743 N N . CYS A 1 96 ? 7.300 2.683 -15.595 1.00 95.06 96 CYS A N 1
ATOM 744 C CA . CYS A 1 96 ? 7.628 2.685 -14.177 1.00 95.06 96 CYS A CA 1
ATOM 745 C C . CYS A 1 96 ? 8.543 1.501 -13.858 1.00 95.06 96 CYS A C 1
ATOM 747 O O . CYS A 1 96 ? 8.408 0.422 -14.435 1.00 95.06 96 CYS A O 1
ATOM 749 N N . PHE A 1 97 ? 9.461 1.719 -12.922 1.00 94.69 97 PHE A N 1
ATOM 750 C CA . PHE A 1 97 ? 10.400 0.718 -12.434 1.00 94.69 97 PHE A CA 1
ATOM 751 C C . PHE A 1 97 ? 10.173 0.504 -10.944 1.00 94.69 97 PHE A C 1
ATOM 753 O O . PHE A 1 97 ? 10.086 1.476 -10.188 1.00 94.69 97 PHE A O 1
ATOM 760 N N . SER A 1 98 ? 10.112 -0.751 -10.514 1.00 92.12 98 SER A N 1
ATOM 761 C CA . SER A 1 98 ? 9.960 -1.111 -9.109 1.00 92.12 98 SER A CA 1
ATOM 762 C C . SER A 1 98 ? 10.854 -2.286 -8.734 1.00 92.12 98 SER A C 1
ATOM 764 O O . SER A 1 98 ? 10.884 -3.287 -9.439 1.00 92.12 98 SER A O 1
ATOM 766 N N . ILE A 1 99 ? 11.574 -2.178 -7.621 1.00 90.31 99 ILE A N 1
ATOM 767 C CA . ILE A 1 99 ? 12.372 -3.276 -7.063 1.00 90.31 99 ILE A CA 1
ATOM 768 C C . ILE A 1 99 ? 11.453 -4.160 -6.219 1.00 90.31 99 ILE A C 1
ATOM 770 O O . ILE A 1 99 ? 10.599 -3.643 -5.492 1.00 90.31 99 ILE A O 1
ATOM 774 N N . PHE A 1 100 ? 11.586 -5.484 -6.351 1.00 85.81 100 PHE A N 1
ATOM 775 C CA . PHE A 1 100 ? 10.725 -6.484 -5.692 1.00 85.81 100 PHE A CA 1
ATOM 776 C C . PHE A 1 100 ? 9.237 -6.402 -6.079 1.00 85.81 100 PHE A C 1
ATOM 778 O O . PHE A 1 100 ? 8.409 -7.131 -5.539 1.00 85.81 100 PHE A O 1
ATOM 785 N N . GLY A 1 101 ? 8.881 -5.519 -7.021 1.00 85.06 101 GLY A N 1
ATOM 786 C CA . GLY A 1 101 ? 7.494 -5.156 -7.321 1.00 85.06 101 GLY A CA 1
ATOM 787 C C . GLY A 1 101 ? 6.816 -4.325 -6.221 1.00 85.06 101 GLY A C 1
ATOM 788 O O . GLY A 1 101 ? 5.593 -4.191 -6.236 1.00 85.06 101 GLY A O 1
ATOM 789 N N . ILE A 1 102 ? 7.593 -3.796 -5.270 1.00 82.44 102 ILE A N 1
ATOM 790 C CA . ILE A 1 102 ? 7.116 -3.085 -4.076 1.00 82.44 102 ILE A CA 1
ATOM 791 C C . ILE A 1 102 ? 7.607 -1.641 -4.108 1.00 82.44 102 ILE A C 1
ATOM 793 O O . ILE A 1 102 ? 6.815 -0.704 -4.101 1.00 82.44 102 ILE A O 1
ATOM 797 N N . PHE A 1 103 ? 8.924 -1.454 -4.213 1.00 86.75 103 PHE A N 1
ATOM 798 C CA . PHE A 1 103 ? 9.546 -0.147 -4.052 1.00 86.75 103 PHE A CA 1
ATOM 799 C C . PHE A 1 103 ? 9.720 0.546 -5.410 1.00 86.75 103 PHE A C 1
ATOM 801 O O . PHE A 1 103 ? 10.496 0.053 -6.234 1.00 86.75 103 PHE A O 1
ATOM 808 N N . PRO A 1 104 ? 9.007 1.647 -5.711 1.00 90.06 104 PRO A N 1
ATOM 809 C CA . PRO A 1 104 ? 9.160 2.359 -6.975 1.00 90.06 104 PRO A CA 1
ATOM 810 C C . PRO A 1 104 ? 10.480 3.139 -6.998 1.00 90.06 104 PRO A C 1
ATOM 812 O O . PRO A 1 104 ? 10.737 3.960 -6.124 1.00 90.06 104 PRO A O 1
ATOM 815 N N . ILE A 1 105 ? 11.298 2.925 -8.029 1.00 91.12 105 ILE A N 1
ATOM 816 C CA . ILE A 1 105 ? 12.622 3.564 -8.153 1.00 91.12 105 ILE A CA 1
ATOM 817 C C . ILE A 1 105 ? 12.708 4.625 -9.241 1.00 91.12 105 ILE A C 1
ATOM 819 O O . ILE A 1 105 ? 13.662 5.396 -9.285 1.00 91.12 105 ILE A O 1
ATOM 823 N N . GLY A 1 106 ? 11.734 4.673 -10.146 1.00 90.00 106 GLY A N 1
ATOM 824 C CA . GLY A 1 106 ? 11.758 5.660 -11.210 1.00 90.00 106 GLY A CA 1
ATOM 825 C C . GLY A 1 106 ? 10.577 5.562 -12.152 1.00 90.00 106 GLY A C 1
ATOM 826 O O . GLY A 1 106 ? 9.922 4.525 -12.273 1.00 90.00 106 GLY A O 1
ATOM 827 N N . LYS A 1 107 ? 10.338 6.671 -12.847 1.00 93.38 107 LYS A N 1
ATOM 828 C CA . LYS A 1 107 ? 9.342 6.794 -13.902 1.00 93.38 107 LYS A CA 1
ATOM 829 C C . LYS A 1 107 ? 9.942 7.587 -15.053 1.00 93.38 107 LYS A C 1
ATOM 831 O O . LYS A 1 107 ? 10.532 8.640 -14.836 1.00 93.38 107 LYS A O 1
ATOM 836 N N . THR A 1 108 ? 9.771 7.095 -16.269 1.00 92.38 108 THR A N 1
ATOM 837 C CA . THR A 1 108 ? 10.136 7.812 -17.493 1.00 92.38 108 THR A CA 1
ATOM 838 C C . THR A 1 108 ? 8.955 7.823 -18.449 1.00 92.38 108 THR A C 1
ATOM 840 O O . THR A 1 108 ? 8.115 6.929 -18.400 1.00 92.38 108 THR A O 1
ATOM 843 N N . ASN A 1 109 ? 8.857 8.840 -19.298 1.00 92.31 109 ASN A N 1
ATOM 844 C CA . ASN A 1 109 ? 7.808 8.926 -20.305 1.00 92.31 109 ASN A CA 1
ATOM 845 C C . ASN A 1 109 ? 8.446 9.007 -21.692 1.00 92.31 109 ASN A C 1
ATOM 847 O O . ASN A 1 109 ? 9.284 9.876 -21.934 1.00 92.31 109 ASN A O 1
ATOM 851 N N . ILE A 1 110 ? 8.035 8.120 -22.600 1.00 91.69 110 ILE A N 1
ATOM 852 C CA . ILE A 1 110 ? 8.615 8.027 -23.946 1.00 91.69 110 ILE A CA 1
ATOM 853 C C . ILE A 1 110 ? 8.376 9.283 -24.792 1.00 91.69 110 ILE A C 1
ATOM 855 O O . ILE A 1 110 ? 9.179 9.581 -25.670 1.00 91.69 110 ILE A O 1
ATOM 859 N N . HIS A 1 111 ? 7.325 10.054 -24.503 1.00 87.88 111 HIS A N 1
ATOM 860 C CA . HIS A 1 111 ? 7.052 11.322 -25.172 1.00 87.88 111 HIS A CA 1
ATOM 861 C C . HIS A 1 111 ? 8.043 12.412 -24.778 1.00 87.88 111 HIS A C 1
ATOM 863 O O . HIS A 1 111 ? 8.173 13.385 -25.510 1.00 87.88 111 HIS A O 1
ATOM 869 N N . ASN A 1 112 ? 8.730 12.298 -23.640 1.00 87.00 112 ASN A N 1
ATOM 870 C CA . ASN A 1 112 ? 9.707 13.293 -23.187 1.00 87.00 112 ASN A CA 1
ATOM 871 C C . ASN A 1 112 ? 11.131 12.976 -23.658 1.00 87.00 112 ASN A C 1
ATOM 873 O O . ASN A 1 112 ? 12.048 13.744 -23.382 1.00 87.00 112 ASN A O 1
ATOM 877 N N . LEU A 1 113 ? 11.324 11.856 -24.357 1.00 86.12 113 LEU A N 1
ATOM 878 C CA . LEU A 1 113 ? 12.630 11.433 -24.836 1.00 86.12 113 LEU A CA 1
ATOM 879 C C . LEU A 1 113 ? 12.950 12.077 -26.184 1.00 86.12 113 LEU A C 1
ATOM 881 O O . LEU A 1 113 ? 12.132 12.081 -27.109 1.00 86.12 113 LEU A O 1
ATOM 885 N N . THR A 1 114 ? 14.172 12.585 -26.291 1.00 84.44 114 THR A N 1
ATOM 886 C CA . THR A 1 114 ? 14.766 13.045 -27.541 1.00 84.44 114 THR A CA 1
ATOM 887 C C . THR A 1 114 ? 15.878 12.089 -27.949 1.00 84.44 114 THR A C 1
ATOM 889 O O . THR A 1 114 ? 16.690 11.647 -27.137 1.00 84.44 114 THR A O 1
ATOM 892 N N . PHE A 1 115 ? 15.893 11.736 -29.228 1.00 82.69 115 PHE A N 1
ATOM 893 C CA . PHE A 1 115 ? 16.835 10.783 -29.793 1.00 82.69 115 PHE A CA 1
ATOM 894 C C . PHE A 1 115 ? 17.795 11.529 -30.711 1.00 82.69 115 PHE A C 1
ATOM 896 O O . PHE A 1 115 ? 17.336 12.137 -31.684 1.00 82.69 115 PHE A O 1
ATOM 903 N N . PRO A 1 116 ? 19.107 11.506 -30.440 1.00 77.31 116 PRO A N 1
ATOM 904 C CA . PRO A 1 116 ? 20.072 12.091 -31.352 1.00 77.31 116 PRO A CA 1
ATOM 905 C C . PRO A 1 116 ? 20.067 11.293 -32.657 1.00 77.31 116 PRO A C 1
ATOM 907 O O . PRO A 1 116 ? 20.121 10.062 -32.657 1.00 77.31 116 PRO A O 1
ATOM 910 N N . THR A 1 117 ? 19.999 11.994 -33.783 1.00 69.56 117 THR A N 1
ATOM 911 C CA . THR A 1 117 ? 20.176 11.395 -35.103 1.00 69.56 117 THR A CA 1
ATOM 912 C C . THR A 1 117 ? 21.334 12.062 -35.820 1.00 69.56 117 THR A C 1
ATOM 914 O O . THR A 1 117 ? 21.291 13.251 -36.126 1.00 69.56 117 THR A O 1
ATOM 917 N N . SER A 1 118 ? 22.378 11.282 -36.101 1.00 57.59 118 SER A N 1
ATOM 918 C CA . SER A 1 118 ? 23.487 11.692 -36.954 1.00 57.59 118 SER A CA 1
ATOM 919 C C . SER A 1 118 ? 23.123 11.409 -38.410 1.00 57.59 118 SER A C 1
ATOM 921 O O . SER A 1 118 ? 23.380 10.338 -38.953 1.00 57.59 118 SER A O 1
ATOM 923 N N . SER A 1 119 ? 22.487 12.377 -39.063 1.00 55.41 119 SER A N 1
ATOM 924 C CA . SER A 1 119 ? 22.390 12.378 -40.521 1.00 55.41 119 SER A CA 1
ATOM 925 C C . SER A 1 119 ? 23.031 13.655 -41.046 1.00 55.41 119 SER A C 1
ATOM 927 O O . SER A 1 119 ? 22.501 14.737 -40.805 1.00 55.41 119 SER A O 1
ATOM 929 N N . ASP A 1 120 ? 24.137 13.504 -41.775 1.00 55.34 120 ASP A N 1
ATOM 930 C CA . ASP A 1 120 ? 24.742 14.557 -42.601 1.00 55.34 120 ASP A CA 1
ATOM 931 C C . ASP A 1 120 ? 25.362 15.751 -41.837 1.00 55.34 120 ASP A C 1
ATOM 933 O O . ASP A 1 120 ? 25.171 16.911 -42.188 1.00 55.34 120 ASP A O 1
ATOM 937 N N . GLY A 1 121 ? 26.101 15.480 -40.753 1.00 55.78 121 GLY A N 1
ATOM 938 C CA . GLY A 1 121 ? 26.963 16.469 -40.078 1.00 55.78 121 GLY A CA 1
ATOM 939 C C . GLY A 1 121 ? 26.257 17.539 -39.232 1.00 55.78 121 GLY A C 1
ATOM 940 O O . GLY A 1 121 ? 26.921 18.207 -38.444 1.00 55.78 121 GLY A O 1
ATOM 941 N N . ALA A 1 122 ? 24.932 17.668 -39.330 1.00 59.03 122 ALA A N 1
ATOM 942 C CA . ALA A 1 122 ? 24.117 18.484 -38.434 1.00 59.03 122 ALA A CA 1
ATOM 943 C C . ALA A 1 122 ? 23.492 17.606 -37.339 1.00 59.03 122 ALA A C 1
ATOM 945 O O . ALA A 1 122 ? 22.763 16.655 -37.632 1.00 59.03 122 ALA A O 1
ATOM 946 N N . GLU A 1 123 ? 23.767 17.925 -36.075 1.00 60.41 123 GLU A N 1
ATOM 947 C CA . GLU A 1 123 ? 23.169 17.246 -34.926 1.00 60.41 123 GLU A CA 1
ATOM 948 C C . GLU A 1 123 ? 21.671 17.586 -34.878 1.00 60.41 123 GLU A C 1
ATOM 950 O O . GLU A 1 123 ? 21.278 18.717 -34.609 1.00 60.41 123 GLU A O 1
ATOM 955 N N . ARG A 1 124 ? 20.812 16.625 -35.235 1.00 70.12 124 ARG A N 1
ATOM 956 C CA . ARG A 1 124 ? 19.352 16.788 -35.184 1.00 70.12 124 ARG A CA 1
ATOM 957 C C . ARG A 1 124 ? 18.777 15.799 -34.194 1.00 70.12 124 ARG A C 1
ATOM 959 O O . ARG A 1 124 ? 19.065 14.603 -34.277 1.00 70.12 124 ARG A O 1
ATOM 966 N N . SER A 1 125 ? 17.925 16.274 -33.295 1.00 81.19 125 SER A N 1
ATOM 967 C CA . SER A 1 125 ? 17.181 15.404 -32.392 1.00 81.19 125 SER A CA 1
ATOM 968 C C . SER A 1 125 ? 15.814 15.057 -32.984 1.00 81.19 125 SER A C 1
ATOM 970 O O . SER A 1 125 ? 15.197 15.834 -33.716 1.00 81.19 125 SER A O 1
ATOM 972 N N . LYS A 1 126 ? 15.343 13.842 -32.713 1.00 81.31 126 LYS A N 1
ATOM 973 C CA . LYS A 1 126 ? 13.989 13.399 -33.043 1.00 81.31 126 LYS A CA 1
ATOM 974 C C . LYS A 1 126 ? 13.205 13.143 -31.769 1.00 81.31 126 LYS A C 1
ATOM 976 O O . LYS A 1 126 ? 13.767 12.702 -30.772 1.00 81.31 126 LYS A O 1
ATOM 981 N N . ARG A 1 127 ? 11.901 13.378 -31.820 1.00 86.00 127 ARG A N 1
ATOM 982 C CA . ARG A 1 127 ? 10.963 13.129 -30.727 1.00 86.00 127 ARG A CA 1
ATOM 983 C C . ARG A 1 127 ? 9.824 12.256 -31.228 1.00 86.00 127 ARG A C 1
ATOM 985 O O . ARG A 1 127 ? 9.419 12.369 -32.384 1.00 86.00 127 ARG A O 1
ATOM 992 N N . LEU A 1 128 ? 9.317 11.395 -30.354 1.00 86.44 128 LEU A N 1
ATOM 993 C CA . LEU A 1 128 ? 8.183 10.535 -30.663 1.00 86.44 128 LEU A CA 1
ATOM 994 C C . LEU A 1 128 ? 6.885 11.162 -30.134 1.00 86.44 128 LEU A C 1
ATOM 996 O O . LEU A 1 128 ? 6.700 11.311 -28.924 1.00 86.44 128 LEU A O 1
ATOM 1000 N N . LEU A 1 129 ? 5.991 11.541 -31.045 1.00 85.12 129 LEU A N 1
ATOM 1001 C CA . LEU A 1 129 ? 4.657 12.054 -30.733 1.00 85.12 129 LEU A CA 1
ATOM 1002 C C . LEU A 1 129 ? 3.621 10.933 -30.848 1.00 85.12 129 LEU A C 1
ATOM 1004 O O . LEU A 1 129 ? 3.836 9.954 -31.561 1.00 85.12 129 LEU A O 1
ATOM 1008 N N . ASN A 1 130 ? 2.507 11.063 -30.118 1.00 85.00 130 ASN A N 1
ATOM 1009 C CA . ASN A 1 130 ? 1.395 10.095 -30.123 1.00 85.00 130 ASN A CA 1
ATOM 1010 C C . ASN A 1 130 ? 1.831 8.637 -29.888 1.00 85.00 130 ASN A C 1
ATOM 1012 O O . ASN A 1 130 ? 1.210 7.692 -30.362 1.00 85.00 130 ASN A O 1
ATOM 1016 N N . ALA A 1 131 ? 2.938 8.467 -29.169 1.00 87.62 131 ALA A N 1
ATOM 1017 C CA . ALA A 1 131 ? 3.542 7.182 -28.904 1.00 87.62 131 ALA A CA 1
ATOM 1018 C C . ALA A 1 131 ? 2.693 6.295 -27.978 1.00 87.62 131 ALA A C 1
ATOM 1020 O O . ALA A 1 131 ? 2.298 6.719 -26.897 1.00 87.62 131 ALA A O 1
ATOM 1021 N N . SER A 1 132 ? 2.502 5.031 -28.340 1.00 91.31 132 SER A N 1
ATOM 1022 C CA . SER A 1 132 ? 1.898 4.018 -27.471 1.00 91.31 132 SER A CA 1
ATOM 1023 C C . SER A 1 132 ? 2.849 2.844 -27.273 1.00 91.31 132 SER A C 1
ATOM 1025 O O . SER A 1 132 ? 3.395 2.314 -28.245 1.00 91.31 132 SER A O 1
ATOM 1027 N N . ILE A 1 133 ? 3.036 2.417 -26.024 1.00 95.00 133 ILE A N 1
ATOM 1028 C CA . ILE A 1 133 ? 3.902 1.284 -25.677 1.00 95.00 133 ILE A CA 1
ATOM 1029 C C . ILE A 1 133 ? 3.188 -0.030 -25.994 1.00 95.00 133 ILE A C 1
ATOM 1031 O O . ILE A 1 133 ? 2.044 -0.229 -25.600 1.00 95.00 133 ILE A O 1
ATOM 1035 N N . HIS A 1 134 ? 3.901 -0.947 -26.646 1.00 93.88 134 HIS A N 1
ATOM 1036 C CA . HIS A 1 134 ? 3.453 -2.324 -26.886 1.00 93.88 134 HIS A CA 1
ATOM 1037 C C . HIS A 1 134 ? 4.176 -3.329 -25.997 1.00 93.88 134 HIS A C 1
ATOM 1039 O O . HIS A 1 134 ? 3.576 -4.292 -25.523 1.00 93.88 134 HIS A O 1
ATOM 1045 N N . LYS A 1 135 ? 5.481 -3.131 -25.780 1.00 95.38 135 LYS A N 1
ATOM 1046 C CA . LYS A 1 135 ? 6.302 -4.044 -24.985 1.00 95.38 135 LYS A CA 1
ATOM 1047 C C . LYS A 1 135 ? 7.477 -3.319 -24.348 1.00 95.38 135 LYS A C 1
ATOM 1049 O O . LYS A 1 135 ? 8.097 -2.463 -24.974 1.00 95.38 135 LYS A O 1
ATOM 1054 N N . VAL A 1 136 ? 7.816 -3.738 -23.136 1.00 96.00 136 VAL A N 1
ATOM 1055 C CA . VAL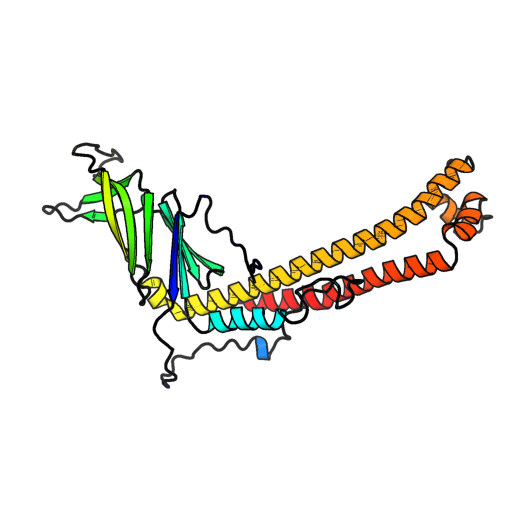 A 1 136 ? 9.053 -3.384 -22.439 1.00 96.00 136 VAL A CA 1
ATOM 1056 C C . VAL A 1 136 ? 9.827 -4.663 -22.137 1.00 96.00 136 VAL A C 1
ATOM 1058 O O . VAL A 1 136 ? 9.218 -5.689 -21.843 1.00 96.00 136 VAL A O 1
ATOM 1061 N N . ALA A 1 137 ? 11.150 -4.625 -22.246 1.00 96.06 137 ALA A N 1
ATOM 1062 C CA . ALA A 1 137 ? 12.024 -5.742 -21.905 1.00 96.06 137 ALA A CA 1
ATOM 1063 C C . ALA A 1 137 ? 13.319 -5.207 -21.292 1.00 96.06 137 ALA A C 1
ATOM 1065 O O . ALA A 1 137 ? 14.062 -4.477 -21.952 1.00 96.06 137 ALA A O 1
ATOM 1066 N N . LEU A 1 138 ? 13.565 -5.543 -20.028 1.00 94.31 138 LEU A N 1
ATOM 1067 C CA . LEU A 1 138 ? 14.797 -5.190 -19.330 1.00 94.31 138 LEU A CA 1
ATOM 1068 C C . LEU A 1 138 ? 15.837 -6.288 -19.564 1.00 94.31 138 LEU A C 1
ATOM 1070 O O . LEU A 1 138 ? 15.506 -7.469 -19.573 1.00 94.31 138 LEU A O 1
ATOM 1074 N N . SER A 1 139 ? 17.087 -5.907 -19.796 1.00 92.81 139 SER A N 1
ATOM 1075 C CA . SER A 1 139 ? 18.182 -6.862 -19.937 1.00 92.81 139 SER A CA 1
ATOM 1076 C C . SER A 1 139 ? 18.542 -7.516 -18.599 1.00 92.81 139 SER A C 1
ATOM 1078 O O . SER A 1 139 ? 18.362 -6.924 -17.540 1.00 92.81 139 SER A O 1
ATOM 1080 N N . LYS A 1 140 ? 19.128 -8.719 -18.646 1.00 89.44 140 LYS A N 1
ATOM 1081 C CA . LYS A 1 140 ? 19.576 -9.466 -17.452 1.00 89.44 140 LYS A CA 1
ATOM 1082 C C . LYS A 1 140 ? 20.668 -8.767 -16.644 1.00 89.44 140 LYS A C 1
ATOM 1084 O O . LYS A 1 140 ? 20.751 -8.948 -15.438 1.00 89.44 140 LYS A O 1
ATOM 1089 N N . ASP A 1 141 ? 21.493 -7.968 -17.317 1.00 88.31 141 ASP A N 1
ATOM 1090 C CA . ASP A 1 141 ? 22.494 -7.096 -16.690 1.00 88.31 141 ASP A CA 1
ATOM 1091 C C . ASP A 1 141 ? 21.887 -5.778 -16.171 1.00 88.31 141 ASP A C 1
ATOM 1093 O O . ASP A 1 141 ? 22.607 -4.919 -15.667 1.00 88.31 141 ASP A O 1
ATOM 1097 N N . LEU A 1 142 ? 20.570 -5.590 -16.332 1.00 89.19 142 LEU A N 1
ATOM 1098 C CA . LEU A 1 142 ? 19.788 -4.413 -15.947 1.00 89.19 142 LEU A CA 1
ATOM 1099 C C . LEU A 1 142 ? 20.281 -3.095 -16.566 1.00 89.19 142 LEU A C 1
ATOM 1101 O O . LEU A 1 142 ? 19.810 -2.019 -16.197 1.00 89.19 142 LEU A O 1
ATOM 1105 N N . CYS A 1 143 ? 21.201 -3.153 -17.530 1.00 91.31 143 CYS A N 1
ATOM 1106 C CA . CYS A 1 143 ? 21.857 -1.987 -18.108 1.00 91.31 143 CYS A CA 1
ATOM 1107 C C . CYS A 1 143 ? 21.129 -1.415 -19.326 1.00 91.31 143 CYS A C 1
ATOM 1109 O O . CYS A 1 143 ? 21.424 -0.292 -19.745 1.00 91.31 143 CYS A O 1
ATOM 1111 N N . ARG A 1 144 ? 20.206 -2.172 -19.927 1.00 94.06 144 ARG A N 1
ATOM 1112 C CA . ARG A 1 144 ? 19.490 -1.771 -21.137 1.00 94.06 144 ARG A CA 1
ATOM 1113 C C . ARG A 1 144 ? 18.013 -2.098 -21.017 1.00 94.06 144 ARG A C 1
ATOM 1115 O O . ARG A 1 144 ? 17.631 -3.231 -20.743 1.00 94.06 144 ARG A O 1
ATOM 1122 N N . LEU A 1 145 ? 17.180 -1.117 -21.328 1.00 95.31 145 LEU A N 1
ATOM 1123 C CA . LEU A 1 145 ? 15.748 -1.314 -21.494 1.00 95.31 145 LEU A CA 1
ATOM 1124 C C . LEU A 1 145 ? 15.394 -1.177 -22.973 1.00 95.31 145 LEU A C 1
ATOM 1126 O O . LEU A 1 145 ? 15.673 -0.150 -23.590 1.00 95.31 145 LEU A O 1
ATOM 1130 N N . ILE A 1 146 ? 14.747 -2.198 -23.524 1.00 95.88 146 ILE A N 1
ATOM 1131 C CA . ILE A 1 146 ? 14.186 -2.169 -24.872 1.00 95.88 146 ILE A CA 1
ATOM 1132 C C . ILE A 1 146 ? 12.692 -1.875 -24.783 1.00 95.88 146 ILE A C 1
ATOM 1134 O O . ILE A 1 146 ? 11.958 -2.553 -24.061 1.00 95.88 146 ILE A O 1
ATOM 1138 N N . VAL A 1 147 ? 12.240 -0.874 -25.534 1.00 95.25 147 VAL A N 1
ATOM 1139 C CA . VAL A 1 147 ? 10.835 -0.462 -25.600 1.00 95.25 147 VAL A CA 1
ATOM 1140 C C . VAL A 1 147 ? 10.364 -0.534 -27.042 1.00 95.25 147 VAL A C 1
ATOM 1142 O O . VAL A 1 147 ? 10.899 0.147 -27.915 1.00 95.25 147 VAL A O 1
ATOM 1145 N N . MET A 1 148 ? 9.337 -1.339 -27.292 1.00 95.06 148 MET A N 1
ATOM 1146 C CA . MET A 1 148 ? 8.624 -1.349 -28.566 1.00 95.06 148 MET A CA 1
ATOM 1147 C C . MET A 1 148 ? 7.407 -0.444 -28.449 1.00 95.06 148 MET A C 1
ATOM 1149 O O . MET A 1 148 ? 6.565 -0.642 -27.570 1.00 95.06 148 MET A O 1
ATOM 1153 N N . CYS A 1 149 ? 7.306 0.539 -29.334 1.00 93.12 149 CYS A N 1
ATOM 1154 C CA . CYS A 1 149 ? 6.223 1.513 -29.333 1.00 93.12 149 CYS A CA 1
ATOM 1155 C C . CYS A 1 149 ? 5.821 1.873 -30.762 1.00 93.12 149 CYS A C 1
ATOM 1157 O O . CYS A 1 149 ? 6.615 1.734 -31.684 1.00 93.12 149 CYS A O 1
ATOM 1159 N N . SER A 1 150 ? 4.585 2.313 -30.962 1.00 92.19 150 SER A N 1
ATOM 1160 C CA . SER A 1 150 ? 4.151 2.908 -32.230 1.00 92.19 150 SER A CA 1
ATOM 1161 C C . SER A 1 150 ? 3.931 4.395 -32.052 1.00 92.19 150 SER A C 1
ATOM 1163 O O . SER A 1 150 ? 3.450 4.784 -30.996 1.00 92.19 150 SER A O 1
ATOM 1165 N N . GLY A 1 151 ? 4.257 5.208 -33.051 1.00 89.75 151 GLY A N 1
ATOM 1166 C CA . GLY A 1 151 ? 4.011 6.648 -33.000 1.00 89.75 151 GLY A CA 1
ATOM 1167 C C . GLY A 1 151 ? 4.614 7.400 -34.179 1.00 89.75 151 GLY A C 1
ATOM 1168 O O . GLY A 1 151 ? 5.230 6.804 -35.070 1.00 89.75 151 GLY A O 1
ATOM 1169 N N . ASP A 1 152 ? 4.452 8.719 -34.144 1.00 88.75 152 ASP A N 1
ATOM 1170 C CA . ASP A 1 152 ? 4.921 9.641 -35.173 1.00 88.75 152 ASP A CA 1
ATOM 1171 C C . ASP A 1 152 ? 6.306 10.171 -34.803 1.00 88.75 152 ASP A C 1
ATOM 1173 O O . ASP A 1 152 ? 6.484 10.835 -33.777 1.00 88.75 152 ASP A O 1
ATOM 1177 N N . LEU A 1 153 ? 7.308 9.881 -35.632 1.00 84.06 153 LEU A N 1
ATOM 1178 C CA . LEU A 1 153 ? 8.669 10.351 -35.401 1.00 84.06 153 LEU A CA 1
ATOM 1179 C C . LEU A 1 153 ? 8.876 11.722 -36.050 1.00 84.06 153 LEU A C 1
ATOM 1181 O O . LEU A 1 153 ? 8.922 11.837 -37.272 1.00 84.06 153 LEU A O 1
ATOM 1185 N N . VAL A 1 154 ? 9.057 12.755 -35.229 1.00 83.19 154 VAL A N 1
ATOM 1186 C CA . VAL A 1 154 ? 9.191 14.142 -35.692 1.00 83.19 154 VAL A CA 1
ATOM 1187 C C . VAL A 1 154 ? 10.595 14.672 -35.411 1.00 83.19 154 VAL A C 1
ATOM 1189 O O . VAL A 1 154 ? 11.208 14.341 -34.396 1.00 83.19 154 VAL A O 1
ATOM 1192 N N . LYS A 1 155 ? 11.135 15.482 -36.326 1.00 79.94 155 LYS A N 1
ATOM 1193 C CA . LYS A 1 155 ? 12.439 16.145 -36.168 1.00 79.94 155 LYS A CA 1
ATOM 1194 C C . LYS A 1 155 ? 12.261 17.446 -35.383 1.00 79.94 155 LYS A C 1
ATOM 1196 O O . LYS A 1 155 ? 11.402 18.250 -35.730 1.00 79.94 155 LYS A O 1
ATOM 1201 N N . VAL A 1 156 ? 13.086 17.656 -34.364 1.00 70.75 156 VAL A N 1
ATOM 1202 C CA . VAL A 1 156 ? 13.145 18.901 -33.590 1.00 70.75 156 VAL A CA 1
ATOM 1203 C C . VAL A 1 156 ? 14.276 19.755 -34.172 1.00 70.75 156 VAL A C 1
ATOM 1205 O O . VAL A 1 156 ? 15.391 19.263 -34.350 1.00 70.75 156 VAL A O 1
ATOM 1208 N N . VAL A 1 157 ? 13.979 21.005 -34.538 1.00 67.88 157 VAL A N 1
ATOM 1209 C CA . VAL A 1 157 ? 14.961 21.987 -35.028 1.00 67.88 157 VAL A CA 1
ATOM 1210 C C . VAL A 1 157 ? 15.094 23.078 -33.969 1.00 67.88 157 VAL A C 1
ATOM 1212 O O . VAL A 1 157 ? 14.085 23.534 -33.443 1.00 67.88 157 VAL A O 1
ATOM 1215 N N . ASP A 1 158 ? 16.333 23.452 -33.655 1.00 60.06 158 ASP A N 1
ATOM 1216 C CA . ASP A 1 158 ? 16.734 24.195 -32.446 1.00 60.06 158 ASP A CA 1
ATOM 1217 C C . ASP A 1 158 ? 16.318 25.680 -32.406 1.00 60.06 158 ASP A C 1
ATOM 1219 O O . ASP A 1 158 ? 16.580 26.370 -31.426 1.00 60.06 158 ASP A O 1
ATOM 1223 N N . ASP A 1 159 ? 15.627 26.181 -33.432 1.00 47.56 159 ASP A N 1
ATOM 1224 C CA . ASP A 1 159 ? 15.145 27.561 -33.465 1.00 47.56 159 ASP A CA 1
ATOM 1225 C C . ASP A 1 159 ? 13.631 27.612 -33.209 1.00 47.56 159 ASP A C 1
ATOM 1227 O O . ASP A 1 159 ? 12.802 27.399 -34.094 1.00 47.56 159 ASP A O 1
ATOM 1231 N N . LEU A 1 160 ? 13.296 27.963 -31.963 1.00 47.59 160 LEU A N 1
ATOM 1232 C CA . LEU A 1 160 ? 12.005 28.508 -31.535 1.00 47.59 160 LEU A CA 1
ATOM 1233 C C . LEU A 1 160 ? 10.803 27.547 -31.451 1.00 47.59 160 LEU A C 1
ATOM 1235 O O . LEU A 1 160 ? 9.726 27.932 -31.874 1.00 47.59 160 LEU A O 1
ATOM 1239 N N . ASP A 1 161 ? 10.918 26.346 -30.872 1.00 48.78 161 ASP A N 1
ATOM 1240 C CA . ASP A 1 161 ? 9.756 25.507 -30.466 1.00 48.78 161 ASP A CA 1
ATOM 1241 C C . ASP A 1 161 ? 8.707 25.236 -31.582 1.00 48.78 161 ASP A C 1
ATOM 1243 O O . ASP A 1 161 ? 7.593 24.762 -31.339 1.00 48.78 161 ASP A O 1
ATOM 1247 N N . VAL A 1 162 ? 9.058 25.518 -32.844 1.00 44.75 162 VAL A N 1
ATOM 1248 C CA . VAL A 1 162 ? 8.207 25.283 -34.004 1.00 44.75 162 VAL A CA 1
ATOM 1249 C C . VAL A 1 162 ? 8.505 23.871 -34.469 1.00 44.75 162 VAL A C 1
ATOM 1251 O O . VAL A 1 162 ? 9.474 23.601 -35.178 1.00 44.75 162 VAL A O 1
ATOM 1254 N N . ILE A 1 163 ? 7.639 22.944 -34.066 1.00 52.94 163 ILE A N 1
ATOM 1255 C CA . ILE A 1 163 ? 7.602 21.590 -34.610 1.00 52.94 163 ILE A CA 1
ATOM 1256 C C . ILE A 1 163 ? 7.288 21.706 -36.109 1.00 52.94 163 ILE A C 1
ATOM 1258 O O . ILE A 1 163 ? 6.130 21.803 -36.517 1.00 52.94 163 ILE A O 1
ATOM 1262 N N . HIS A 1 164 ? 8.320 21.723 -36.954 1.00 47.41 164 HIS A N 1
ATOM 1263 C CA . HIS A 1 164 ? 8.138 21.638 -38.396 1.00 47.41 164 HIS A CA 1
ATOM 1264 C C . HIS A 1 164 ? 7.614 20.240 -38.745 1.00 47.41 164 HIS A C 1
ATOM 1266 O O . HIS A 1 164 ? 8.374 19.280 -38.847 1.00 47.41 164 HIS A O 1
ATOM 1272 N N . MET A 1 165 ? 6.309 20.151 -39.019 1.00 49.16 165 MET A N 1
ATOM 1273 C CA . MET A 1 165 ? 5.635 19.007 -39.658 1.00 49.16 165 MET A CA 1
ATOM 1274 C C . MET A 1 165 ? 6.044 18.850 -41.142 1.00 49.16 165 MET A C 1
ATOM 1276 O O . MET A 1 165 ? 5.252 18.441 -41.991 1.00 49.16 165 MET A O 1
ATOM 1280 N N . ALA A 1 166 ? 7.266 19.250 -41.498 1.00 42.47 166 ALA A N 1
ATOM 1281 C CA . ALA A 1 166 ? 7.764 19.262 -42.862 1.00 42.47 166 ALA A CA 1
ATOM 1282 C C . ALA A 1 166 ? 8.546 17.971 -43.139 1.00 42.47 166 ALA A C 1
ATOM 1284 O O . ALA A 1 166 ? 9.761 17.898 -42.949 1.00 42.47 166 ALA A O 1
ATOM 1285 N N . GLY A 1 167 ? 7.821 16.957 -43.610 1.00 44.81 167 GLY A N 1
ATOM 1286 C CA . GLY A 1 167 ? 8.380 15.739 -44.197 1.00 44.81 167 GLY A CA 1
ATOM 1287 C C . GLY A 1 167 ? 7.830 14.479 -43.545 1.00 44.81 167 GLY A C 1
ATOM 1288 O O . GLY A 1 167 ? 8.155 14.216 -42.397 1.00 44.81 167 GLY A O 1
ATOM 1289 N N . HIS A 1 168 ? 7.005 13.747 -44.304 1.00 49.41 168 HIS A N 1
ATOM 1290 C CA . HIS A 1 168 ? 6.451 12.413 -44.034 1.00 49.41 168 HIS A CA 1
ATOM 1291 C C . HIS A 1 168 ? 6.381 12.022 -42.548 1.00 49.41 168 HIS A C 1
ATOM 1293 O O . HIS A 1 168 ? 7.345 11.495 -42.000 1.00 49.41 168 HIS A O 1
ATOM 1299 N N . ASN A 1 169 ? 5.218 12.229 -41.914 1.00 55.06 169 ASN A N 1
ATOM 1300 C CA . ASN A 1 169 ? 4.900 11.575 -40.642 1.00 55.06 169 ASN A CA 1
ATOM 1301 C C . ASN A 1 169 ? 4.930 10.060 -40.866 1.00 55.06 169 ASN A C 1
ATOM 1303 O O . ASN A 1 169 ? 3.952 9.455 -41.305 1.00 55.06 169 ASN A O 1
ATOM 1307 N N . GLU A 1 170 ? 6.084 9.455 -40.615 1.00 64.62 170 GLU A N 1
ATOM 1308 C CA . GLU A 1 170 ? 6.263 8.014 -40.611 1.00 64.62 170 GLU A CA 1
ATOM 1309 C C . GLU A 1 170 ? 5.670 7.487 -39.304 1.00 64.62 170 GLU A C 1
ATOM 1311 O O . GLU A 1 170 ? 6.384 7.218 -38.333 1.00 64.62 170 GLU A O 1
ATOM 1316 N N . HIS A 1 171 ? 4.337 7.384 -39.270 1.00 80.69 171 HIS A N 1
ATOM 1317 C CA . HIS A 1 171 ? 3.659 6.615 -38.238 1.00 80.69 171 HIS A CA 1
ATOM 1318 C C . HIS A 1 171 ? 4.125 5.168 -38.381 1.00 80.69 171 HIS A C 1
ATOM 1320 O O . HIS A 1 171 ? 3.802 4.479 -39.352 1.00 80.69 171 HIS A O 1
ATOM 1326 N N . GLY A 1 172 ? 4.922 4.714 -37.427 1.00 87.25 172 GLY A N 1
ATOM 1327 C CA . GLY A 1 172 ? 5.644 3.457 -37.544 1.00 87.25 172 GLY A CA 1
ATOM 1328 C C . GLY A 1 172 ? 5.767 2.745 -36.215 1.00 87.25 172 GLY A C 1
ATOM 1329 O O . GLY A 1 172 ? 5.430 3.284 -35.161 1.00 87.25 172 GLY A O 1
ATOM 1330 N N . LEU A 1 173 ? 6.253 1.508 -36.284 1.00 90.62 173 LEU A N 1
ATOM 1331 C CA . LEU A 1 173 ? 6.716 0.774 -35.117 1.00 90.62 173 LEU A CA 1
ATOM 1332 C C . LEU A 1 173 ? 8.187 1.125 -34.883 1.00 90.62 173 LEU A C 1
ATOM 1334 O O . LEU A 1 173 ? 9.031 0.908 -35.750 1.00 90.62 173 LEU A O 1
ATOM 1338 N N . HIS A 1 174 ? 8.483 1.635 -33.697 1.00 90.69 174 HIS A N 1
ATOM 1339 C CA . HIS A 1 174 ? 9.805 2.067 -33.273 1.00 90.69 174 HIS A CA 1
ATOM 1340 C C . HIS A 1 174 ? 10.321 1.164 -32.152 1.00 90.69 174 HIS A C 1
ATOM 1342 O O . HIS A 1 174 ? 9.569 0.708 -31.285 1.00 90.69 174 HIS A O 1
ATOM 1348 N N . CYS A 1 175 ? 11.629 0.919 -32.167 1.00 91.81 175 CYS A N 1
ATOM 1349 C CA . CYS A 1 175 ? 12.342 0.195 -31.123 1.00 91.81 175 CYS A CA 1
ATOM 1350 C C . CYS A 1 175 ? 13.318 1.158 -30.449 1.00 91.81 175 CYS A C 1
ATOM 1352 O O . CYS A 1 175 ? 14.248 1.652 -31.087 1.00 91.81 175 CYS A O 1
ATOM 1354 N N . LEU A 1 176 ? 13.084 1.446 -29.173 1.00 91.50 176 LEU A N 1
ATOM 1355 C CA . LEU A 1 176 ? 13.911 2.343 -28.376 1.00 91.50 176 LEU A CA 1
ATOM 1356 C C . LEU A 1 176 ? 14.819 1.510 -27.474 1.00 91.50 176 LEU A C 1
ATOM 1358 O O . LEU A 1 176 ? 14.347 0.600 -26.794 1.00 91.50 176 LEU A O 1
ATOM 1362 N N . ALA A 1 177 ? 16.104 1.854 -27.436 1.00 92.69 177 ALA A N 1
ATOM 1363 C CA . ALA A 1 177 ? 17.063 1.291 -26.496 1.00 92.69 177 ALA A CA 1
ATOM 1364 C C . ALA A 1 177 ? 17.473 2.375 -25.496 1.00 92.69 177 ALA A C 1
ATOM 1366 O O . ALA A 1 177 ? 18.104 3.365 -25.866 1.00 92.69 177 ALA A O 1
ATOM 1367 N N . LEU A 1 178 ? 17.093 2.197 -24.235 1.00 92.25 178 LEU A N 1
ATOM 1368 C CA . LEU A 1 178 ? 17.364 3.136 -23.152 1.00 92.25 178 LEU A CA 1
ATOM 1369 C C . LEU A 1 178 ? 18.491 2.603 -22.270 1.00 92.25 178 LEU A C 1
ATOM 1371 O O . LEU A 1 178 ? 18.551 1.410 -21.970 1.00 92.25 178 LEU A O 1
ATOM 1375 N N . ASN A 1 179 ? 19.378 3.502 -21.849 1.00 92.69 179 ASN A N 1
ATOM 1376 C CA . ASN A 1 179 ? 20.454 3.183 -20.922 1.00 92.69 179 ASN A CA 1
ATOM 1377 C C . ASN A 1 179 ? 19.913 3.165 -19.485 1.00 92.69 179 ASN A C 1
ATOM 1379 O O . ASN A 1 179 ? 19.518 4.203 -18.957 1.00 92.69 179 ASN A O 1
ATOM 1383 N N . THR A 1 180 ? 19.924 1.993 -18.857 1.00 93.38 180 THR A N 1
ATOM 1384 C CA . THR A 1 180 ? 19.528 1.784 -17.458 1.00 93.38 180 THR A CA 1
ATOM 1385 C C . THR A 1 180 ? 20.699 1.321 -16.588 1.00 93.38 180 THR A C 1
ATOM 1387 O O . THR A 1 180 ? 20.489 0.826 -15.486 1.00 93.38 180 THR A O 1
ATOM 1390 N N . ALA A 1 181 ? 21.948 1.533 -17.028 1.00 92.12 181 ALA A N 1
ATOM 1391 C CA . ALA A 1 181 ? 23.159 1.110 -16.313 1.00 92.12 181 ALA A CA 1
ATOM 1392 C C . ALA A 1 181 ? 23.259 1.632 -14.871 1.00 92.12 181 ALA A C 1
ATOM 1394 O O . ALA A 1 181 ? 23.975 1.054 -14.059 1.00 92.12 181 ALA A O 1
ATOM 1395 N N . ILE A 1 182 ? 22.518 2.687 -14.515 1.00 91.19 182 ILE A N 1
ATOM 1396 C CA . ILE A 1 182 ? 22.410 3.154 -13.129 1.00 91.19 182 ILE A CA 1
ATOM 1397 C C . ILE A 1 182 ? 21.888 2.067 -12.175 1.00 91.19 182 ILE A C 1
ATOM 1399 O O . ILE A 1 182 ? 22.373 1.987 -11.047 1.00 91.19 182 ILE A O 1
ATOM 1403 N N . PHE A 1 183 ? 20.972 1.200 -12.623 1.00 90.50 183 PHE A N 1
ATOM 1404 C CA . PHE A 1 183 ? 20.436 0.108 -11.802 1.00 90.50 183 PHE A CA 1
ATOM 1405 C C . PHE A 1 183 ? 21.508 -0.921 -11.459 1.00 90.50 183 PHE A C 1
ATOM 1407 O O . PHE A 1 183 ? 21.554 -1.412 -10.336 1.00 90.50 183 PHE A O 1
ATOM 1414 N N . TRP A 1 184 ? 22.405 -1.195 -12.404 1.00 87.38 184 TRP A N 1
ATOM 1415 C CA . TRP A 1 184 ? 23.544 -2.078 -12.191 1.00 87.38 184 TRP A CA 1
ATOM 1416 C C . TRP A 1 184 ? 24.632 -1.413 -11.342 1.00 87.38 184 TRP A C 1
ATOM 1418 O O . TRP A 1 184 ? 25.054 -1.955 -10.322 1.00 87.38 184 TRP A O 1
ATOM 1428 N N . ASN A 1 185 ? 25.045 -0.198 -11.714 1.00 88.88 185 ASN A N 1
ATOM 1429 C CA . ASN A 1 185 ? 26.136 0.522 -11.054 1.00 88.88 185 ASN A CA 1
ATOM 1430 C C . ASN A 1 185 ? 25.852 0.807 -9.573 1.00 88.88 185 ASN A C 1
ATOM 1432 O O . ASN A 1 185 ? 26.778 0.836 -8.767 1.00 88.88 185 ASN A O 1
ATOM 1436 N N . ARG A 1 186 ? 24.582 1.027 -9.209 1.00 88.19 186 ARG A N 1
ATOM 1437 C CA . ARG A 1 186 ? 24.139 1.294 -7.830 1.00 88.19 186 ARG A CA 1
ATOM 1438 C C . ARG A 1 186 ? 23.318 0.142 -7.247 1.00 88.19 186 ARG A C 1
ATOM 1440 O O . ARG A 1 186 ? 22.574 0.349 -6.294 1.00 88.19 186 ARG A O 1
ATOM 1447 N N . LYS A 1 187 ? 23.464 -1.075 -7.787 1.00 86.19 187 LYS A N 1
ATOM 1448 C CA . LYS A 1 187 ? 22.679 -2.262 -7.406 1.00 86.19 187 LYS A CA 1
ATOM 1449 C C . LYS A 1 187 ? 22.630 -2.489 -5.896 1.00 86.19 187 LYS A C 1
ATOM 1451 O O . LYS A 1 187 ? 21.549 -2.658 -5.350 1.00 86.19 187 LYS A O 1
ATOM 1456 N N . ASN A 1 188 ? 23.781 -2.486 -5.221 1.00 83.94 188 ASN A N 1
ATOM 1457 C CA . ASN A 1 188 ? 23.850 -2.791 -3.786 1.00 83.94 188 ASN A CA 1
ATOM 1458 C C . ASN A 1 188 ? 23.105 -1.754 -2.934 1.00 83.94 188 ASN A C 1
ATOM 1460 O O . ASN A 1 188 ? 22.432 -2.116 -1.976 1.00 83.94 188 ASN A O 1
ATOM 1464 N N . GLU A 1 189 ? 23.197 -0.478 -3.301 1.00 87.00 189 GLU A N 1
ATOM 1465 C CA . GLU A 1 189 ? 22.510 0.606 -2.595 1.00 87.00 189 GLU A CA 1
ATOM 1466 C C . GLU A 1 189 ? 21.007 0.570 -2.864 1.00 87.00 189 GLU A C 1
ATOM 1468 O O . GLU A 1 189 ? 20.209 0.638 -1.937 1.00 87.00 189 GLU A O 1
ATOM 1473 N N . LEU A 1 190 ? 20.614 0.387 -4.129 1.00 87.75 190 LEU A N 1
ATOM 1474 C CA . LEU A 1 190 ? 19.215 0.228 -4.516 1.00 87.75 190 LEU A CA 1
ATOM 1475 C C . LEU A 1 190 ? 18.576 -0.987 -3.840 1.00 87.75 190 LEU A C 1
ATOM 1477 O O . LEU A 1 190 ? 17.423 -0.920 -3.428 1.00 87.75 190 LEU A O 1
ATOM 1481 N N . HIS A 1 191 ? 19.327 -2.080 -3.702 1.00 85.56 191 HIS A N 1
ATOM 1482 C CA . HIS A 1 191 ? 18.893 -3.277 -2.995 1.00 85.56 191 HIS A CA 1
ATOM 1483 C C . HIS A 1 191 ? 18.629 -2.991 -1.514 1.00 85.56 191 HIS A C 1
ATOM 1485 O O . HIS A 1 191 ? 17.552 -3.311 -1.021 1.00 85.56 191 HIS A O 1
ATOM 1491 N N . GLN A 1 192 ? 19.575 -2.339 -0.828 1.00 82.38 192 GLN A N 1
ATOM 1492 C CA . GLN A 1 192 ? 19.439 -1.980 0.588 1.00 82.38 192 GLN A CA 1
ATOM 1493 C C . GLN A 1 192 ? 18.266 -1.030 0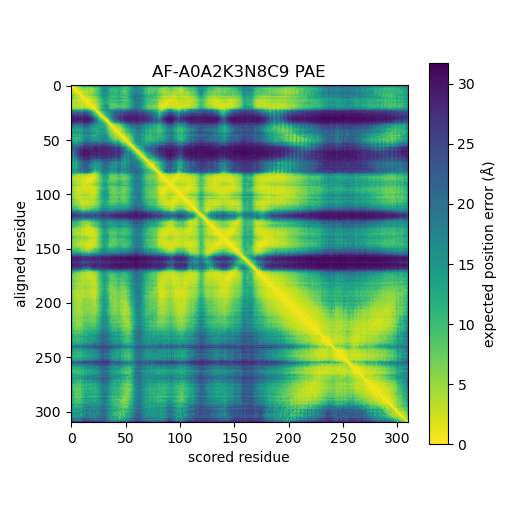.826 1.00 82.38 192 GLN A C 1
ATOM 1495 O O . GLN A 1 192 ? 17.433 -1.287 1.690 1.00 82.38 192 GLN A O 1
ATOM 1500 N N . VAL A 1 193 ? 18.164 0.036 0.028 1.00 86.19 193 VAL A N 1
ATOM 1501 C CA . VAL A 1 193 ? 17.077 1.015 0.150 1.00 86.19 193 VAL A CA 1
ATOM 1502 C C . VAL A 1 193 ? 15.725 0.354 -0.110 1.00 86.19 193 VAL A C 1
ATOM 1504 O O . VAL A 1 193 ? 14.783 0.589 0.640 1.00 86.19 193 VAL A O 1
ATOM 1507 N N . ALA A 1 194 ? 15.619 -0.506 -1.127 1.00 85.69 194 ALA A N 1
ATOM 1508 C CA . ALA A 1 194 ? 14.380 -1.227 -1.403 1.00 85.69 194 ALA A CA 1
ATOM 1509 C C . ALA A 1 194 ? 14.003 -2.196 -0.274 1.00 85.69 194 ALA A C 1
ATOM 1511 O O . ALA A 1 194 ? 12.827 -2.293 0.070 1.00 85.69 194 ALA A O 1
ATOM 1512 N N . GLN A 1 195 ? 14.983 -2.880 0.323 1.00 81.25 195 GLN A N 1
ATOM 1513 C CA . GLN A 1 195 ? 14.757 -3.778 1.454 1.00 81.25 195 GLN A CA 1
ATOM 1514 C C . GLN A 1 195 ? 14.263 -3.007 2.685 1.00 81.25 195 GLN A C 1
ATOM 1516 O O . GLN A 1 195 ? 13.246 -3.367 3.274 1.00 81.25 195 GLN A O 1
ATOM 1521 N N . GLN A 1 196 ? 14.926 -1.904 3.039 1.00 80.25 196 GLN A N 1
ATOM 1522 C CA . GLN A 1 196 ? 14.502 -1.052 4.152 1.00 80.25 196 GLN A CA 1
ATOM 1523 C C . GLN A 1 196 ? 13.126 -0.433 3.902 1.00 80.25 196 GLN A C 1
ATOM 1525 O O . GLN A 1 196 ? 12.278 -0.440 4.791 1.00 80.25 196 GLN A O 1
ATOM 1530 N N . ALA A 1 197 ? 12.867 0.054 2.688 1.00 82.69 197 ALA A N 1
ATOM 1531 C CA . ALA A 1 197 ? 11.568 0.603 2.327 1.00 82.69 197 ALA A CA 1
ATOM 1532 C C . ALA A 1 197 ? 10.453 -0.451 2.402 1.00 82.69 197 ALA A C 1
ATOM 1534 O O . ALA A 1 197 ? 9.376 -0.141 2.908 1.00 82.69 197 ALA A O 1
ATOM 1535 N N . SER A 1 198 ? 10.714 -1.694 1.977 1.00 79.69 198 SER A N 1
ATOM 1536 C CA . SER A 1 198 ? 9.760 -2.800 2.137 1.00 79.69 198 SER A CA 1
ATOM 1537 C C . SER A 1 198 ? 9.477 -3.083 3.613 1.00 79.69 198 SER A C 1
ATOM 1539 O O . SER A 1 198 ? 8.317 -3.198 3.996 1.00 79.69 198 SER A O 1
ATOM 1541 N N . ASN A 1 199 ? 10.513 -3.125 4.458 1.00 77.31 199 ASN A N 1
ATOM 1542 C CA . ASN A 1 199 ? 10.352 -3.339 5.899 1.00 77.31 199 ASN A CA 1
ATOM 1543 C C . ASN A 1 199 ? 9.512 -2.223 6.548 1.00 77.31 199 ASN A C 1
ATOM 1545 O O . ASN A 1 199 ? 8.649 -2.493 7.384 1.00 77.31 199 ASN A O 1
ATOM 1549 N N . ILE A 1 200 ? 9.739 -0.966 6.147 1.00 81.19 200 ILE A N 1
ATOM 1550 C CA . ILE A 1 200 ? 8.951 0.190 6.596 1.00 81.19 200 ILE A CA 1
ATOM 1551 C C . ILE A 1 200 ? 7.491 0.063 6.147 1.00 81.19 200 ILE A C 1
ATOM 1553 O O . ILE A 1 200 ? 6.581 0.337 6.934 1.00 81.19 200 ILE A O 1
ATOM 1557 N N . GLU A 1 201 ? 7.247 -0.326 4.895 1.00 81.00 201 GLU A N 1
ATOM 1558 C CA . GLU A 1 201 ? 5.894 -0.486 4.358 1.00 81.00 201 GLU A CA 1
ATOM 1559 C C . GLU A 1 201 ? 5.126 -1.586 5.099 1.00 81.00 201 GLU A C 1
ATOM 1561 O O . GLU A 1 201 ? 3.996 -1.351 5.534 1.00 81.00 201 GLU A O 1
ATOM 1566 N N . ASP A 1 202 ? 5.763 -2.737 5.325 1.00 77.69 202 ASP A N 1
ATOM 1567 C CA . ASP A 1 202 ? 5.179 -3.864 6.056 1.00 77.69 202 ASP A CA 1
ATOM 1568 C C . ASP A 1 202 ? 4.846 -3.473 7.503 1.00 77.69 202 ASP A C 1
ATOM 1570 O O . ASP A 1 202 ? 3.733 -3.710 7.981 1.00 77.69 202 ASP A O 1
ATOM 1574 N N . LEU A 1 203 ? 5.756 -2.770 8.183 1.00 78.19 203 LEU A N 1
ATOM 1575 C CA . LEU A 1 203 ? 5.512 -2.250 9.528 1.00 78.19 203 LEU A CA 1
ATOM 1576 C C . LEU A 1 203 ? 4.360 -1.238 9.557 1.00 78.19 203 LEU A C 1
ATOM 1578 O O . LEU A 1 203 ? 3.512 -1.260 10.452 1.00 78.19 203 LEU A O 1
ATOM 1582 N N . THR A 1 204 ? 4.294 -0.365 8.554 1.00 80.12 204 THR A N 1
ATOM 1583 C CA . THR A 1 204 ? 3.216 0.619 8.427 1.00 80.12 204 THR A CA 1
ATOM 1584 C C . THR A 1 204 ? 1.865 -0.069 8.223 1.00 80.12 204 THR A C 1
ATOM 1586 O O . THR A 1 204 ? 0.861 0.370 8.791 1.00 80.12 204 THR A O 1
ATOM 1589 N N . GLU A 1 205 ? 1.814 -1.155 7.447 1.00 81.00 205 GLU A N 1
ATOM 1590 C CA . GLU A 1 205 ? 0.601 -1.957 7.266 1.00 81.00 205 GLU A CA 1
ATOM 1591 C C . GLU A 1 205 ? 0.171 -2.636 8.567 1.00 81.00 205 GLU A C 1
ATOM 1593 O O . GLU A 1 205 ? -1.001 -2.550 8.940 1.00 81.00 205 GLU A O 1
ATOM 1598 N N . VAL A 1 206 ? 1.112 -3.208 9.325 1.00 79.44 206 VAL A N 1
ATOM 1599 C CA . VAL A 1 206 ? 0.823 -3.762 10.6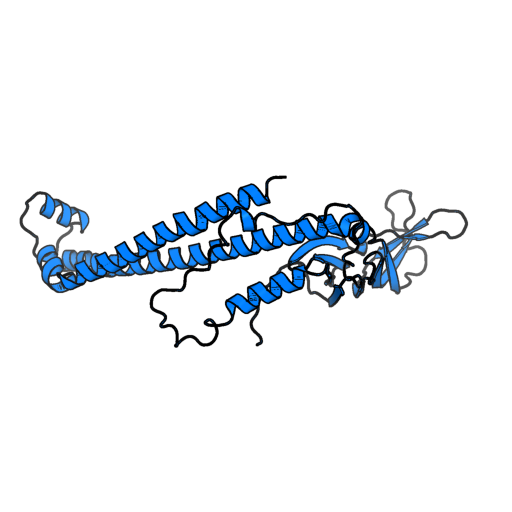55 1.00 79.44 206 VAL A CA 1
ATOM 1600 C C . VAL A 1 206 ? 0.215 -2.701 11.567 1.00 79.44 206 VAL A C 1
ATOM 1602 O O . VAL A 1 206 ? -0.812 -2.950 12.207 1.00 79.44 206 VAL A O 1
ATOM 1605 N N . VAL A 1 207 ? 0.813 -1.509 11.634 1.00 80.62 207 VAL A N 1
ATOM 1606 C CA . VAL A 1 207 ? 0.311 -0.405 12.465 1.00 80.62 207 VAL A CA 1
ATOM 1607 C C . VAL A 1 207 ? -1.094 0.006 12.031 1.00 80.62 207 VAL A C 1
ATOM 1609 O O . VAL A 1 207 ? -1.987 0.126 12.872 1.00 80.62 207 VAL A O 1
ATOM 1612 N N . ARG A 1 208 ? -1.323 0.167 10.724 1.00 82.06 208 ARG A N 1
ATOM 1613 C CA . ARG A 1 208 ? -2.630 0.524 10.158 1.00 82.06 208 ARG A CA 1
ATOM 1614 C C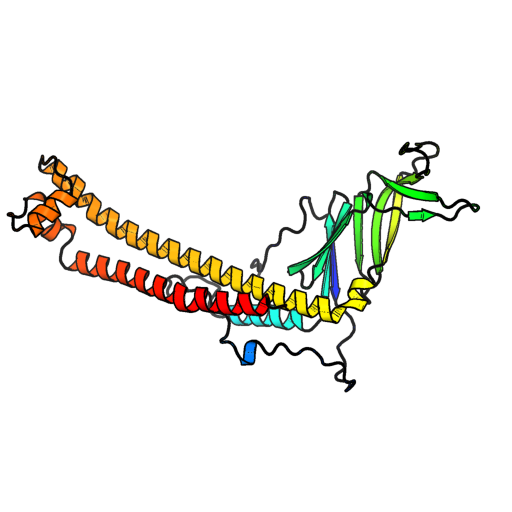 . ARG A 1 208 ? -3.697 -0.515 10.502 1.00 82.06 208 ARG A C 1
ATOM 1616 O O . ARG A 1 208 ? -4.772 -0.145 10.980 1.00 82.06 208 ARG A O 1
ATOM 1623 N N . ALA A 1 209 ? -3.400 -1.798 10.310 1.00 82.06 209 ALA A N 1
ATOM 1624 C CA . ALA A 1 209 ? -4.305 -2.892 10.643 1.00 82.06 209 ALA A CA 1
ATOM 1625 C C . ALA A 1 209 ? -4.603 -2.937 12.150 1.00 82.06 209 ALA A C 1
ATOM 1627 O O . ALA A 1 209 ? -5.760 -3.043 12.556 1.00 82.06 209 ALA A O 1
ATOM 1628 N N . SER A 1 210 ? -3.578 -2.760 12.987 1.00 81.25 210 SER A N 1
ATOM 1629 C CA . SER A 1 210 ? -3.712 -2.729 14.448 1.00 81.25 210 SER A CA 1
ATOM 1630 C C . SER A 1 210 ? -4.609 -1.583 14.914 1.00 81.25 210 SER A C 1
ATOM 1632 O O . SER A 1 210 ? -5.532 -1.796 15.699 1.00 81.25 210 SER A O 1
ATOM 1634 N N . LEU A 1 211 ? -4.396 -0.376 14.383 1.00 84.19 211 LEU A N 1
ATOM 1635 C CA . LEU A 1 211 ? -5.232 0.793 14.664 1.00 84.19 211 LEU A CA 1
ATOM 1636 C C . LEU A 1 211 ? -6.679 0.592 14.198 1.00 84.19 211 LEU A C 1
ATOM 1638 O O . LEU A 1 211 ? -7.607 1.019 14.886 1.00 84.19 211 LEU A O 1
ATOM 1642 N N . SER A 1 212 ? -6.890 -0.077 13.062 1.00 85.75 212 SER A N 1
ATOM 1643 C CA . SER A 1 212 ? -8.231 -0.408 12.570 1.00 85.75 212 SER A CA 1
ATOM 1644 C C . SER A 1 212 ? -8.962 -1.366 13.516 1.00 85.75 212 SER A C 1
ATOM 1646 O O . SER A 1 212 ? -10.093 -1.087 13.923 1.00 85.75 212 SER A O 1
ATOM 1648 N N . VAL A 1 213 ? -8.300 -2.451 13.939 1.00 84.06 213 VAL A N 1
ATOM 1649 C CA . VAL A 1 213 ? -8.846 -3.414 14.911 1.00 84.06 213 VAL A CA 1
ATOM 1650 C C . VAL A 1 213 ? -9.176 -2.719 16.232 1.00 84.06 213 VAL A C 1
ATOM 1652 O O . VAL A 1 213 ? -10.269 -2.890 16.767 1.00 84.06 213 VAL A O 1
ATOM 1655 N N . MET A 1 214 ? -8.264 -1.887 16.724 1.00 84.38 214 MET A N 1
ATOM 1656 C CA . MET A 1 214 ? -8.433 -1.098 17.941 1.00 84.38 214 MET A CA 1
ATOM 1657 C C . MET A 1 214 ? -9.636 -0.151 17.862 1.00 84.38 214 MET A C 1
ATOM 1659 O O . MET A 1 214 ? -10.481 -0.133 18.757 1.00 84.38 214 MET A O 1
ATOM 1663 N N . SER A 1 215 ? -9.731 0.623 16.777 1.00 86.75 215 SER A N 1
ATOM 1664 C CA . SER A 1 215 ? -10.831 1.560 16.543 1.00 86.75 215 SER A CA 1
ATOM 1665 C C . SER A 1 215 ? -12.173 0.833 16.515 1.00 86.75 215 SER A C 1
ATOM 1667 O O . SER A 1 215 ? -13.124 1.267 17.167 1.00 86.75 215 SER A O 1
ATOM 1669 N N . ARG A 1 216 ? -12.227 -0.321 15.840 1.00 87.69 216 ARG A N 1
ATOM 1670 C CA . ARG A 1 216 ? -13.419 -1.166 15.786 1.00 87.69 216 ARG A CA 1
ATOM 1671 C C . ARG A 1 216 ? -13.812 -1.689 17.165 1.00 87.69 216 ARG A C 1
ATOM 1673 O O . ARG A 1 216 ? -14.948 -1.490 17.574 1.00 87.69 216 ARG A O 1
ATOM 1680 N N . GLN A 1 217 ? -12.878 -2.279 17.912 1.00 86.62 217 GLN A N 1
ATOM 1681 C CA . GLN A 1 217 ? -13.163 -2.798 19.253 1.00 86.62 217 GLN A CA 1
ATOM 1682 C C . GLN A 1 217 ? -13.642 -1.708 20.217 1.00 86.62 217 GLN A C 1
ATOM 1684 O O . GLN A 1 217 ? -14.585 -1.926 20.978 1.00 86.62 217 GLN A O 1
ATOM 1689 N N . TRP A 1 218 ? -13.017 -0.528 20.186 1.00 89.69 218 TRP A N 1
ATOM 1690 C CA . TRP A 1 218 ? -13.454 0.604 20.998 1.00 89.69 218 TRP A CA 1
ATOM 1691 C C . TRP A 1 218 ? -14.849 1.084 20.593 1.00 89.69 218 TRP A C 1
ATOM 1693 O O . TRP A 1 218 ? -15.684 1.346 21.459 1.00 89.69 218 TRP A O 1
ATOM 1703 N N . SER A 1 219 ? -15.121 1.157 19.288 1.00 91.88 219 SER A N 1
ATOM 1704 C CA . SER A 1 219 ? -16.438 1.509 18.757 1.00 91.88 219 SER A CA 1
ATOM 1705 C C . SER A 1 219 ? -17.5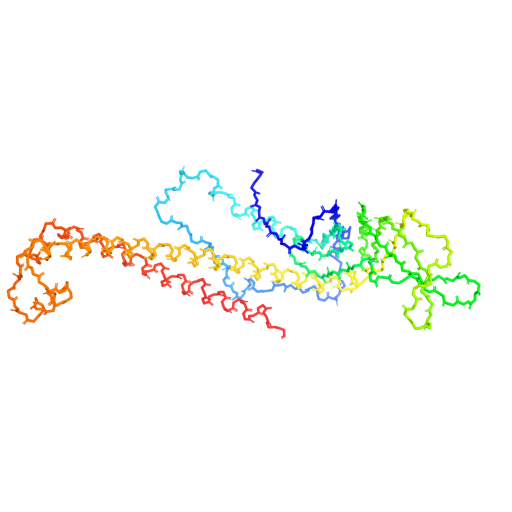11 0.523 19.221 1.00 91.88 219 SER A C 1
ATOM 1707 O O . SER A 1 219 ? -18.535 0.953 19.746 1.00 91.88 219 SER A O 1
ATOM 1709 N N . ASP A 1 220 ? -17.258 -0.784 19.125 1.00 90.00 220 ASP A N 1
ATOM 1710 C CA . ASP A 1 220 ? -18.193 -1.840 19.538 1.00 90.00 220 ASP A CA 1
ATOM 1711 C C . ASP A 1 220 ? -18.444 -1.821 21.061 1.00 90.00 220 ASP A C 1
ATOM 1713 O O . ASP A 1 220 ? -19.584 -1.935 21.532 1.00 90.00 220 ASP A O 1
ATOM 1717 N N . ALA A 1 221 ? -17.387 -1.604 21.853 1.00 90.06 221 ALA A N 1
ATOM 1718 C CA . ALA A 1 221 ? -17.487 -1.450 23.303 1.00 90.06 221 ALA A CA 1
ATOM 1719 C C . ALA A 1 221 ? -18.306 -0.208 23.691 1.00 90.06 221 ALA A C 1
ATOM 1721 O O . ALA A 1 221 ? -19.204 -0.280 24.535 1.00 90.06 221 ALA A O 1
ATOM 1722 N N 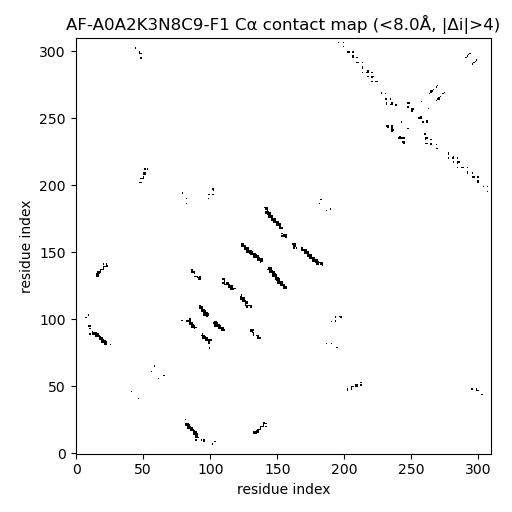. MET A 1 222 ? -18.031 0.927 23.045 1.00 91.19 222 MET A N 1
ATOM 1723 C CA . MET A 1 222 ? -18.734 2.186 23.277 1.00 91.19 222 MET A CA 1
ATOM 1724 C C . MET A 1 222 ? -20.185 2.129 22.792 1.00 91.19 222 MET A C 1
ATOM 1726 O O . MET A 1 222 ? -21.064 2.709 23.425 1.00 91.19 222 MET A O 1
ATOM 1730 N N . HIS A 1 223 ? -20.460 1.409 21.704 1.00 91.62 223 HIS A N 1
ATOM 1731 C CA . HIS A 1 223 ? -21.814 1.152 21.226 1.00 91.62 223 HIS A CA 1
ATOM 1732 C C . HIS A 1 223 ? -22.614 0.367 22.264 1.00 91.62 223 HIS A C 1
ATOM 1734 O O . HIS A 1 223 ? -23.686 0.805 22.663 1.00 91.62 223 HIS A O 1
ATOM 1740 N N . THR A 1 224 ? -22.052 -0.727 22.788 1.00 88.06 224 THR A N 1
ATOM 1741 C CA . THR A 1 224 ? -22.690 -1.534 23.843 1.00 88.06 224 THR A CA 1
ATOM 1742 C C . THR A 1 224 ? -22.987 -0.700 25.095 1.00 88.06 224 THR A C 1
ATOM 1744 O O . THR A 1 224 ? -24.051 -0.836 25.704 1.00 88.06 224 THR A O 1
ATOM 1747 N N . PHE A 1 225 ? -22.060 0.184 25.479 1.00 88.75 225 PHE A N 1
ATOM 1748 C CA . PHE A 1 225 ? -22.272 1.133 26.569 1.00 88.75 225 PHE A CA 1
ATOM 1749 C C . PHE A 1 225 ? -23.426 2.094 26.250 1.00 88.75 225 PHE A C 1
ATOM 1751 O O . PHE A 1 225 ? -24.374 2.192 27.026 1.00 88.75 225 PHE A O 1
ATOM 1758 N N . LYS A 1 226 ? -23.390 2.761 25.091 1.00 88.75 226 LYS A N 1
ATOM 1759 C CA . LYS A 1 226 ? -24.412 3.733 24.682 1.00 88.75 226 LYS A CA 1
ATOM 1760 C C . LYS A 1 226 ? -25.790 3.106 24.534 1.00 88.75 226 LYS A C 1
ATOM 1762 O O . LYS A 1 226 ? -26.742 3.686 25.028 1.00 88.75 226 LYS A O 1
ATOM 1767 N N . GLU A 1 227 ? -25.922 1.929 23.930 1.00 86.88 227 GLU A N 1
ATOM 1768 C CA . GLU A 1 227 ? -27.213 1.238 23.824 1.00 86.88 227 GLU A CA 1
ATOM 1769 C C . GLU A 1 227 ? -27.838 0.996 25.196 1.00 86.88 227 GLU A C 1
ATOM 1771 O O . GLU A 1 227 ? -29.020 1.267 25.406 1.00 86.88 227 GLU A O 1
ATOM 1776 N N . LYS A 1 228 ? -27.035 0.530 26.159 1.00 84.31 228 LYS A N 1
ATOM 1777 C CA . LYS A 1 228 ? -27.518 0.306 27.519 1.00 84.31 228 LYS A CA 1
ATOM 1778 C C . LYS A 1 228 ? -27.856 1.618 28.212 1.00 84.31 228 LYS A C 1
ATOM 1780 O O . LYS A 1 228 ? -28.930 1.710 28.786 1.00 84.31 228 LYS A O 1
ATOM 1785 N N . PHE A 1 229 ? -27.021 2.646 28.125 1.00 85.69 229 PHE A N 1
ATOM 1786 C CA . PHE A 1 229 ? -27.274 3.917 28.812 1.00 85.69 229 PHE A CA 1
ATOM 1787 C C . PHE A 1 229 ? -28.348 4.790 28.142 1.00 85.69 229 PHE A C 1
ATOM 1789 O O . PHE A 1 229 ? -29.046 5.515 28.840 1.00 85.69 229 PHE A O 1
ATOM 1796 N N . ASN A 1 230 ? -28.577 4.668 26.833 1.00 86.88 230 ASN A N 1
ATOM 1797 C CA . ASN A 1 230 ? -29.665 5.365 26.139 1.00 86.88 230 ASN A CA 1
ATOM 1798 C C . ASN A 1 230 ? -31.047 4.887 26.603 1.00 86.88 230 ASN A C 1
ATOM 1800 O O . ASN A 1 230 ? -31.998 5.663 26.577 1.00 86.88 230 ASN A O 1
ATOM 1804 N N . SER A 1 231 ? -31.152 3.643 27.086 1.00 87.62 231 SER A N 1
ATOM 1805 C CA . SER A 1 231 ? -32.390 3.144 27.696 1.00 87.62 231 SER A CA 1
ATOM 1806 C C . SER A 1 231 ? -32.770 3.882 28.985 1.00 87.62 231 SER A C 1
ATOM 1808 O O . SER A 1 231 ? -33.937 3.886 29.363 1.00 87.62 231 SER A O 1
ATOM 1810 N N . LEU A 1 232 ? -31.813 4.532 29.662 1.00 87.50 232 LEU A N 1
ATOM 1811 C CA . LEU A 1 232 ? -32.120 5.389 30.805 1.00 87.50 232 LEU A CA 1
ATOM 1812 C C . LEU A 1 232 ? -32.801 6.679 30.342 1.00 87.50 232 LEU A C 1
ATOM 1814 O O . LEU A 1 232 ? -33.783 7.081 30.953 1.00 87.50 232 LEU A O 1
ATOM 1818 N N . SER A 1 233 ? -32.340 7.289 29.246 1.00 88.06 233 SER A N 1
ATOM 1819 C CA . SER A 1 233 ? -32.984 8.482 28.683 1.00 88.06 233 SER A CA 1
ATOM 1820 C C . SER A 1 233 ? -34.441 8.213 28.316 1.00 88.06 233 SER A C 1
ATOM 1822 O O . SER A 1 233 ? -35.309 8.998 28.677 1.00 88.06 233 SER A O 1
ATOM 1824 N N . THR A 1 234 ? -34.726 7.079 27.662 1.00 88.12 234 THR A N 1
ATOM 1825 C CA . THR A 1 234 ? -36.111 6.699 27.335 1.00 88.12 234 THR A CA 1
ATOM 1826 C C . THR A 1 234 ? -36.941 6.503 28.598 1.00 88.12 234 THR A C 1
ATOM 1828 O O . THR A 1 234 ? -38.053 7.002 28.691 1.00 88.12 234 THR A O 1
ATOM 1831 N N . LEU A 1 235 ? -36.368 5.853 29.612 1.00 88.12 235 LEU A N 1
ATOM 1832 C CA . LEU A 1 235 ? -37.062 5.571 30.861 1.00 88.12 235 LEU A CA 1
ATOM 1833 C C . LEU A 1 235 ? -37.367 6.837 31.681 1.00 88.12 235 LEU A C 1
ATOM 1835 O O . LEU A 1 235 ? -38.398 6.901 32.343 1.00 88.12 235 LEU A O 1
ATOM 1839 N N . ILE A 1 236 ? -36.485 7.837 31.647 1.00 88.19 236 ILE A N 1
ATOM 1840 C CA . ILE A 1 236 ? -36.696 9.148 32.277 1.00 88.19 236 ILE A CA 1
ATOM 1841 C C . ILE A 1 236 ? -37.889 9.855 31.619 1.00 88.19 236 ILE A C 1
ATOM 1843 O O . ILE A 1 236 ? -38.798 10.296 32.324 1.00 88.19 236 ILE A O 1
ATOM 1847 N N . THR A 1 237 ? -37.938 9.878 30.282 1.00 88.75 237 THR A N 1
ATOM 1848 C CA . THR A 1 237 ? -39.069 10.445 29.534 1.00 88.75 237 THR A CA 1
ATOM 1849 C C . THR A 1 237 ? -40.370 9.682 29.797 1.00 88.75 237 THR A C 1
ATOM 1851 O O . THR A 1 237 ? -41.403 10.309 30.020 1.00 88.75 237 THR A O 1
ATOM 1854 N N . ASP A 1 238 ? -40.327 8.347 29.861 1.00 89.31 238 ASP A N 1
ATOM 1855 C CA . ASP A 1 238 ? -41.499 7.507 30.162 1.00 89.31 238 ASP A CA 1
ATOM 1856 C C . ASP A 1 238 ? -42.075 7.776 31.564 1.00 89.31 238 ASP A C 1
ATOM 1858 O O . ASP A 1 238 ? -43.276 7.623 31.790 1.00 89.31 238 ASP A O 1
ATOM 1862 N N . HIS A 1 239 ? -41.234 8.210 32.509 1.00 87.25 239 HIS A N 1
ATOM 1863 C CA . HIS A 1 239 ? -41.647 8.628 33.853 1.00 87.25 239 HIS A CA 1
ATOM 1864 C C . HIS A 1 239 ? -42.028 10.117 33.941 1.00 87.25 239 HIS A C 1
ATOM 1866 O O . HIS A 1 239 ? -42.327 10.598 35.035 1.00 87.25 239 HIS A O 1
ATOM 1872 N N . GLY A 1 240 ? -42.039 10.843 32.818 1.00 84.06 240 GLY A N 1
ATOM 1873 C CA . GLY A 1 240 ? -42.419 12.256 32.752 1.00 84.06 240 GLY A CA 1
ATOM 1874 C C . GLY A 1 240 ? -41.415 13.206 33.408 1.00 84.06 240 GLY A C 1
ATOM 1875 O O . GLY A 1 240 ? -41.808 14.269 33.885 1.00 84.06 240 GLY A O 1
ATOM 1876 N N . LEU A 1 241 ? -40.142 12.811 33.488 1.00 83.88 241 LEU A N 1
ATOM 1877 C CA . LEU A 1 241 ? -39.060 13.652 33.995 1.00 83.88 24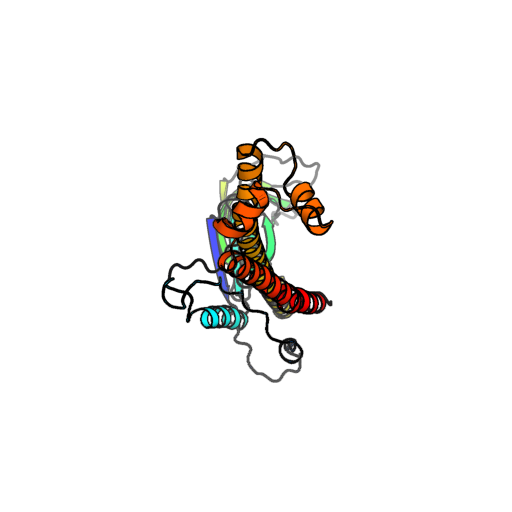1 LEU A CA 1
ATOM 1878 C C . LEU A 1 241 ? -38.399 14.408 32.830 1.00 83.88 241 LEU A C 1
ATOM 1880 O O . LEU A 1 241 ? -38.088 13.806 31.805 1.00 83.88 241 LEU A O 1
ATOM 1884 N N . ASP A 1 242 ? -38.127 15.701 33.023 1.00 83.62 242 ASP A N 1
ATOM 1885 C CA . ASP A 1 242 ? -37.391 16.549 32.064 1.00 83.62 242 ASP A CA 1
ATOM 1886 C C . ASP A 1 242 ? -35.873 16.609 32.353 1.00 83.62 242 ASP A C 1
ATOM 1888 O O . ASP A 1 242 ? -35.142 17.392 31.747 1.00 83.62 242 ASP A O 1
ATOM 1892 N N . SER A 1 243 ? -35.381 15.788 33.286 1.00 85.38 243 SER A N 1
ATOM 1893 C CA . SER A 1 243 ? -33.963 15.716 33.657 1.00 85.38 243 SER A CA 1
ATOM 1894 C C . SER A 1 243 ? -33.125 14.978 32.608 1.00 85.38 243 SER A C 1
ATOM 1896 O O . SER A 1 243 ? -33.585 14.055 31.938 1.00 85.38 243 SER A O 1
ATOM 1898 N N . SER A 1 244 ? -31.836 15.291 32.520 1.00 87.94 244 SER A N 1
ATOM 1899 C CA . SER A 1 244 ? -30.870 14.464 31.789 1.00 87.94 244 SER A CA 1
ATOM 1900 C C . SER A 1 244 ? -30.401 13.256 32.624 1.00 87.94 244 SER A C 1
ATOM 1902 O O . SER A 1 244 ? -30.351 13.329 33.856 1.00 87.94 244 SER A O 1
ATOM 1904 N N . PRO A 1 245 ? -29.965 12.144 31.993 1.00 86.38 245 PRO A N 1
ATOM 1905 C CA . PRO A 1 245 ? -29.354 11.020 32.708 1.00 86.38 245 PRO A CA 1
ATOM 1906 C C . PRO A 1 245 ? -28.191 11.431 33.623 1.00 86.38 245 PRO A C 1
ATOM 1908 O O . PRO A 1 245 ? -27.996 10.846 34.686 1.00 86.38 245 PRO A O 1
ATOM 1911 N N . GLN A 1 246 ? -27.407 12.435 33.217 1.00 88.44 246 GLN A N 1
ATOM 1912 C CA . GLN A 1 246 ? -26.278 12.960 33.983 1.00 88.44 246 GLN A CA 1
ATOM 1913 C C . GLN A 1 246 ? -26.735 13.649 35.274 1.00 88.44 246 GLN A C 1
ATOM 1915 O O . GLN A 1 246 ? -26.138 13.412 36.322 1.00 88.44 246 GLN A O 1
ATOM 1920 N N . GLU A 1 247 ? -27.785 14.470 35.215 1.00 88.38 247 GLU A N 1
ATOM 1921 C CA . GLU A 1 247 ? -28.353 15.152 36.386 1.00 88.38 247 GLU A CA 1
ATOM 1922 C C . GLU A 1 247 ? -28.931 14.150 37.384 1.00 88.38 247 GLU A C 1
ATOM 1924 O O . GLU A 1 247 ? -28.633 14.231 38.572 1.00 88.38 247 GLU A O 1
ATOM 1929 N N . GLU A 1 248 ? -29.661 13.147 36.898 1.00 88.00 248 GLU A N 1
ATOM 1930 C CA . GLU A 1 248 ? -30.226 12.081 37.730 1.00 88.00 248 GLU A CA 1
ATOM 1931 C C . GLU A 1 248 ? -29.132 11.265 38.450 1.00 88.00 248 GLU A C 1
ATOM 1933 O O . GLU A 1 248 ? -29.235 10.983 39.649 1.00 88.00 248 GLU A O 1
ATOM 1938 N N . PHE A 1 249 ? -28.031 10.931 37.759 1.00 88.94 249 PHE A N 1
ATOM 1939 C CA . PHE A 1 249 ? -26.877 10.277 38.390 1.00 88.94 249 PHE A CA 1
ATOM 1940 C C . PHE A 1 249 ? -26.136 11.190 39.375 1.00 88.94 249 PHE A C 1
ATOM 1942 O O . PHE A 1 249 ? -25.671 10.712 40.412 1.00 88.94 249 PHE A O 1
ATOM 1949 N N . LEU A 1 250 ? -26.027 12.489 39.089 1.00 89.12 250 LEU A N 1
ATOM 1950 C CA . LEU A 1 250 ? -25.425 13.460 40.005 1.00 89.12 250 LEU A CA 1
ATOM 1951 C C . LEU A 1 250 ? -26.276 13.652 41.264 1.00 89.12 250 LEU A C 1
ATOM 1953 O O . LEU A 1 250 ? -25.721 13.706 42.359 1.00 89.12 250 LEU A O 1
ATOM 1957 N N . SER A 1 251 ? -27.606 13.688 41.145 1.00 88.38 251 SER A N 1
ATOM 1958 C CA . SER A 1 251 ? -28.515 13.715 42.295 1.00 88.38 251 SER A CA 1
ATOM 1959 C C . SER A 1 251 ? -28.368 12.461 43.157 1.00 88.38 251 SER A C 1
ATOM 1961 O O . SER A 1 251 ? -28.288 12.571 44.381 1.00 88.38 251 SER A O 1
ATOM 1963 N N . LEU A 1 252 ? -28.252 11.282 42.534 1.00 88.62 252 LEU A N 1
ATOM 1964 C CA . LEU A 1 252 ? -27.977 10.033 43.245 1.00 88.62 252 LEU A CA 1
ATOM 1965 C C . LEU A 1 252 ? -26.639 10.081 44.004 1.00 88.62 252 LEU A C 1
ATOM 1967 O O . LEU A 1 252 ? -26.587 9.734 45.183 1.00 88.62 252 LEU A O 1
ATOM 1971 N N . LEU A 1 253 ? -25.565 10.543 43.355 1.00 89.31 253 LEU A N 1
ATOM 1972 C CA . LEU A 1 253 ? -24.248 10.713 43.986 1.00 89.31 253 LEU A CA 1
ATOM 1973 C C . LEU A 1 253 ? -24.271 11.751 45.118 1.00 89.31 253 LEU A C 1
ATOM 1975 O O . LEU A 1 253 ? -23.593 11.573 46.127 1.00 89.31 253 LEU A O 1
ATOM 1979 N N . GLY A 1 254 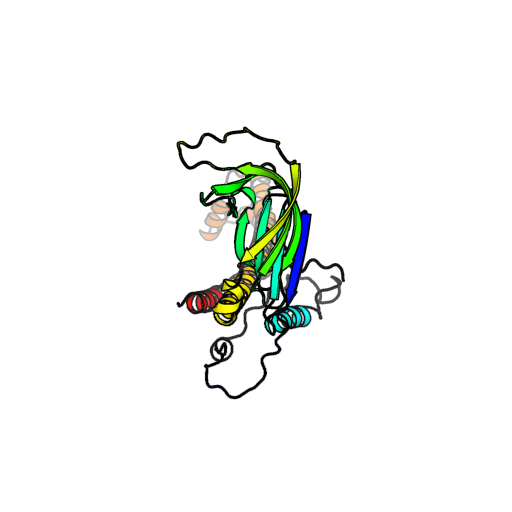? -25.076 12.805 44.973 1.00 87.88 254 GLY A N 1
ATOM 1980 C CA . GLY A 1 254 ? -25.305 13.840 45.983 1.00 87.88 254 GLY A CA 1
ATOM 1981 C C . GLY A 1 254 ? -26.152 13.391 47.179 1.00 87.88 254 GLY A C 1
ATOM 1982 O O . GLY A 1 254 ? -26.438 14.205 48.054 1.00 87.88 254 GLY A O 1
ATOM 1983 N N . GLY A 1 255 ? -26.561 12.118 47.234 1.00 82.88 255 GLY A N 1
ATOM 1984 C CA . GLY A 1 255 ? -27.321 11.544 48.345 1.00 82.88 255 GLY A CA 1
ATOM 1985 C C . GLY A 1 255 ? -28.834 11.758 48.263 1.00 82.88 255 GLY A C 1
ATOM 1986 O O . GLY A 1 255 ? -29.536 11.502 49.244 1.00 82.88 255 GLY A O 1
ATOM 1987 N N . ALA A 1 256 ? -29.359 12.211 47.120 1.00 79.62 256 ALA A N 1
ATOM 1988 C CA . ALA A 1 256 ? -30.799 12.261 46.900 1.00 79.62 256 ALA A CA 1
ATOM 1989 C C . ALA A 1 256 ? -31.386 10.843 46.777 1.00 79.62 256 ALA A C 1
ATOM 1991 O O . ALA A 1 256 ? -30.696 9.874 46.453 1.00 79.62 256 ALA A O 1
ATOM 1992 N N . ARG A 1 257 ? -32.696 10.712 47.027 1.00 78.62 257 ARG A N 1
ATOM 1993 C CA . ARG A 1 257 ? -33.411 9.451 46.780 1.00 78.62 257 ARG A CA 1
ATOM 1994 C C . ARG A 1 257 ? -33.334 9.110 45.291 1.00 78.62 257 ARG A C 1
ATOM 1996 O O . ARG A 1 257 ? -33.537 9.987 44.459 1.00 78.62 257 ARG A O 1
ATOM 2003 N N . THR A 1 258 ? -33.093 7.840 44.963 1.00 82.25 258 THR A N 1
ATOM 2004 C CA . THR A 1 258 ? -33.132 7.365 43.571 1.00 82.25 258 THR A CA 1
ATOM 2005 C C . THR A 1 258 ? -34.501 7.647 42.968 1.00 82.25 258 THR A C 1
ATOM 2007 O O . THR A 1 258 ? -35.511 7.222 43.542 1.00 82.25 258 THR A O 1
ATOM 2010 N N . SER A 1 259 ? -34.543 8.305 41.811 1.00 85.69 259 SER A N 1
ATOM 2011 C CA . SER A 1 259 ? -35.785 8.450 41.058 1.00 85.69 259 SER A CA 1
ATOM 2012 C C . SER A 1 259 ? -36.305 7.078 40.599 1.00 85.69 259 SER A C 1
ATOM 2014 O O . SER A 1 259 ? -35.515 6.135 40.453 1.00 85.69 259 SER A O 1
ATOM 2016 N N . PRO A 1 260 ? -37.624 6.926 40.371 1.00 86.56 260 PRO A N 1
ATOM 2017 C CA . PRO A 1 260 ? -38.204 5.663 39.910 1.00 86.56 260 PRO A CA 1
ATOM 2018 C C . PRO A 1 260 ? -37.556 5.149 38.617 1.00 86.56 260 PRO A C 1
ATOM 2020 O O . PRO A 1 260 ? -37.259 3.958 38.514 1.00 86.56 260 PRO A O 1
ATOM 2023 N N . ALA A 1 261 ? -37.234 6.060 37.691 1.00 86.50 261 ALA A N 1
ATOM 2024 C CA . ALA A 1 261 ? -36.517 5.749 36.460 1.00 86.50 261 ALA A CA 1
ATOM 2025 C C . ALA A 1 261 ? -35.108 5.199 36.751 1.00 86.50 261 ALA A C 1
ATOM 2027 O O . ALA A 1 261 ? -34.771 4.091 36.336 1.00 86.50 261 ALA A O 1
ATOM 2028 N N . VAL A 1 262 ? -34.285 5.899 37.539 1.00 87.75 262 VAL A N 1
ATOM 2029 C CA . VAL A 1 262 ? -32.934 5.410 37.875 1.00 87.75 262 VAL A CA 1
ATOM 2030 C C . VAL A 1 262 ? -32.987 4.071 38.613 1.00 87.75 262 VAL A C 1
ATOM 2032 O O . VAL A 1 262 ? -32.183 3.182 38.333 1.00 87.75 262 VAL A O 1
ATOM 2035 N N . HIS A 1 263 ? -33.953 3.881 39.514 1.00 89.31 263 HIS A N 1
ATOM 2036 C CA . HIS A 1 263 ? -34.116 2.620 40.233 1.00 89.31 263 HIS A CA 1
ATOM 2037 C C . HIS A 1 263 ? -34.441 1.455 39.286 1.00 89.31 263 HIS A C 1
ATOM 2039 O O . HIS A 1 263 ? -33.756 0.430 39.310 1.00 89.31 263 HIS A O 1
ATOM 2045 N N . GLN A 1 264 ? -35.431 1.620 38.404 1.00 89.81 264 GLN A N 1
ATOM 2046 C CA . GLN A 1 264 ? -35.786 0.600 37.418 1.00 89.81 264 GLN A CA 1
ATOM 2047 C C . GLN A 1 264 ? -34.634 0.329 36.441 1.00 89.81 264 GLN A C 1
ATOM 2049 O O . GLN A 1 264 ? -34.376 -0.831 36.115 1.00 89.81 264 GLN A O 1
ATOM 2054 N N . PHE A 1 265 ? -33.897 1.356 36.019 1.00 90.31 265 PHE A N 1
ATOM 2055 C CA . PHE A 1 265 ? -32.717 1.183 35.177 1.00 90.31 265 PHE A CA 1
ATOM 2056 C C . PHE A 1 265 ? -31.628 0.354 35.871 1.00 90.31 265 PHE A C 1
ATOM 2058 O O . PHE A 1 265 ? -31.132 -0.611 35.289 1.00 90.31 265 PHE A O 1
ATOM 2065 N N . LEU A 1 266 ? -31.275 0.686 37.116 1.00 88.75 266 LEU A N 1
ATOM 2066 C CA . LEU A 1 266 ? -30.221 -0.005 37.862 1.00 88.75 266 LEU A CA 1
ATOM 2067 C C . LEU A 1 266 ? -30.570 -1.467 38.151 1.00 88.75 266 LEU A C 1
ATOM 2069 O O . LEU A 1 266 ? -29.697 -2.327 38.037 1.00 88.75 266 LEU A O 1
ATOM 2073 N N . VAL A 1 267 ? -31.825 -1.756 38.501 1.00 87.50 267 VAL A N 1
ATOM 2074 C CA . VAL A 1 267 ? -32.251 -3.104 38.904 1.00 87.50 267 VAL A CA 1
ATOM 2075 C C . VAL A 1 267 ? -32.598 -3.980 37.697 1.00 87.50 267 VAL A C 1
ATOM 2077 O O . VAL A 1 267 ? -32.113 -5.107 37.610 1.00 87.50 267 VAL A O 1
ATOM 2080 N N . ASN A 1 268 ? -33.397 -3.472 36.752 1.00 85.50 268 ASN A N 1
ATOM 2081 C CA . ASN A 1 268 ? -33.994 -4.295 35.693 1.00 85.50 268 ASN A CA 1
ATOM 2082 C C . ASN A 1 268 ? -33.228 -4.232 34.365 1.00 85.50 268 ASN A C 1
ATOM 2084 O O . ASN A 1 268 ? -33.187 -5.226 33.640 1.00 85.50 268 ASN A O 1
ATOM 2088 N N . THR A 1 269 ? -32.622 -3.089 34.027 1.00 81.88 269 THR A N 1
ATOM 2089 C CA . THR A 1 269 ? -32.011 -2.883 32.700 1.00 81.88 269 THR A CA 1
ATOM 2090 C C . THR A 1 269 ? -30.501 -3.091 32.701 1.00 81.88 269 THR A C 1
ATOM 2092 O O . THR A 1 269 ? -29.952 -3.757 31.816 1.00 81.88 269 THR A O 1
ATOM 2095 N N . LEU A 1 270 ? -29.823 -2.508 33.689 1.00 85.56 270 LEU A N 1
ATOM 2096 C CA . LEU A 1 270 ? -28.389 -2.629 33.883 1.00 85.56 270 LEU A CA 1
ATOM 2097 C C . LEU A 1 270 ? -28.093 -3.888 34.701 1.00 85.56 270 LEU A C 1
ATOM 2099 O O . LEU A 1 270 ? -27.462 -4.809 34.185 1.00 85.56 270 LEU A O 1
ATOM 2103 N N . GLY A 1 271 ? -28.594 -3.960 35.938 1.00 87.31 271 GLY A N 1
ATOM 2104 C CA . GLY A 1 271 ? -28.397 -5.084 36.851 1.00 87.31 271 GLY A CA 1
ATOM 2105 C C . GLY A 1 271 ? -26.921 -5.392 37.145 1.00 87.31 271 GLY A C 1
ATOM 2106 O O . GLY A 1 271 ? -25.997 -4.909 36.489 1.00 87.31 271 GLY A O 1
ATOM 2107 N N . GLU A 1 272 ? -26.656 -6.268 38.114 1.00 88.25 272 GLU A N 1
ATOM 2108 C CA . GLU A 1 272 ? -25.274 -6.657 38.442 1.00 88.25 272 GLU A CA 1
ATOM 2109 C C . GLU A 1 272 ? -24.563 -7.317 37.242 1.00 88.25 272 GLU A C 1
ATOM 2111 O O . GLU A 1 272 ? -23.404 -7.026 36.933 1.00 88.25 272 GLU A O 1
ATOM 2116 N N . ALA A 1 273 ? -25.279 -8.182 36.519 1.00 84.81 273 ALA A N 1
ATOM 2117 C CA . ALA A 1 273 ? -24.739 -8.897 35.368 1.00 84.81 273 ALA A CA 1
ATOM 2118 C C . ALA A 1 273 ? -24.417 -7.967 34.183 1.00 84.81 273 ALA A C 1
ATOM 2120 O O . ALA A 1 273 ? -23.415 -8.186 33.494 1.00 84.81 273 ALA A O 1
ATOM 2121 N N . GLY A 1 274 ? -25.227 -6.930 33.936 1.00 85.19 274 GLY A N 1
ATOM 2122 C CA . GLY A 1 274 ? -24.968 -5.974 32.861 1.00 85.19 274 GLY A CA 1
ATOM 2123 C C . GLY A 1 274 ? -23.818 -5.032 33.195 1.00 85.19 274 GLY A C 1
ATOM 2124 O O . GLY A 1 274 ? -22.964 -4.837 32.331 1.00 85.19 274 GLY A O 1
ATOM 2125 N N . VAL A 1 275 ? -23.698 -4.557 34.447 1.00 87.88 275 VAL A N 1
ATOM 2126 C CA . VAL A 1 275 ? -22.512 -3.794 34.893 1.00 87.88 275 VAL A CA 1
ATOM 2127 C C . VAL A 1 275 ? -21.239 -4.607 34.677 1.00 87.88 275 VAL A C 1
ATOM 2129 O O . VAL A 1 275 ? -20.298 -4.121 34.049 1.00 87.88 275 VAL A O 1
ATOM 2132 N N . LYS A 1 276 ? -21.208 -5.865 35.141 1.00 89.19 276 LYS A N 1
ATOM 2133 C CA . LYS A 1 276 ? -20.032 -6.735 34.978 1.00 89.19 276 LYS A CA 1
ATOM 2134 C C . LYS A 1 276 ? -19.687 -6.964 33.508 1.00 89.19 276 LYS A C 1
ATOM 2136 O O . LYS A 1 276 ? -18.512 -6.949 33.149 1.00 89.19 276 LYS A O 1
ATOM 2141 N N . ARG A 1 277 ? -20.692 -7.150 32.644 1.00 87.31 277 ARG A N 1
ATOM 2142 C CA . ARG A 1 277 ? -20.486 -7.334 31.200 1.00 87.31 277 ARG A CA 1
ATOM 2143 C C . ARG A 1 277 ? -19.906 -6.080 30.547 1.00 87.31 277 ARG A C 1
ATOM 2145 O O . ARG A 1 277 ? -18.902 -6.189 29.853 1.00 87.31 277 ARG A O 1
ATOM 2152 N N . ILE A 1 278 ? -20.502 -4.912 30.792 1.00 88.62 278 ILE A N 1
ATOM 2153 C CA . ILE A 1 278 ? -20.040 -3.632 30.233 1.00 88.62 278 ILE A CA 1
ATOM 2154 C C . ILE A 1 278 ? -18.628 -3.317 30.730 1.00 88.62 278 ILE A C 1
ATOM 2156 O O . ILE A 1 278 ? -17.761 -2.996 29.923 1.00 88.62 278 ILE A O 1
ATOM 2160 N N . SER A 1 279 ? -18.369 -3.485 32.030 1.00 87.94 279 SER A N 1
ATOM 2161 C CA . SER A 1 279 ? -17.035 -3.307 32.610 1.00 87.94 279 SER A CA 1
ATOM 2162 C C . SER A 1 279 ? -16.012 -4.230 31.948 1.00 87.94 279 SER A C 1
ATOM 2164 O O . SER A 1 279 ? -14.966 -3.761 31.510 1.00 87.94 279 SER A O 1
ATOM 2166 N N . LYS A 1 280 ? -16.326 -5.522 31.779 1.00 88.88 280 LYS A N 1
ATOM 2167 C CA . LYS A 1 280 ? -15.430 -6.475 31.110 1.00 88.88 280 LYS A CA 1
ATOM 2168 C C . LYS A 1 280 ? -15.124 -6.069 29.666 1.00 88.88 280 LYS A C 1
ATOM 2170 O O . LYS A 1 280 ? -13.967 -6.136 29.263 1.00 88.88 280 LYS A O 1
ATOM 2175 N N . VAL A 1 281 ? -16.137 -5.659 28.901 1.00 87.75 281 VAL A N 1
ATOM 2176 C CA . VAL A 1 281 ? -15.980 -5.259 27.492 1.00 87.75 281 VAL A CA 1
ATOM 2177 C C . VAL A 1 281 ? -15.159 -3.972 27.377 1.00 87.75 281 VAL A C 1
ATOM 2179 O O . VAL A 1 281 ? -14.197 -3.931 26.614 1.00 87.75 281 VAL A O 1
ATOM 2182 N N . LEU A 1 282 ? -15.473 -2.952 28.180 1.00 87.75 282 LEU A N 1
ATOM 2183 C CA . LEU A 1 282 ? -14.787 -1.660 28.140 1.00 87.75 282 LEU A CA 1
ATOM 2184 C C . LEU A 1 282 ? -13.341 -1.760 28.646 1.00 87.75 282 LEU A C 1
ATOM 2186 O O . LEU A 1 282 ? -12.426 -1.253 28.002 1.00 87.75 282 LEU A O 1
ATOM 2190 N N . CYS A 1 283 ? -13.110 -2.458 29.763 1.00 87.19 283 CYS A N 1
ATOM 2191 C CA . CYS A 1 283 ? -11.759 -2.706 30.264 1.00 87.19 283 CYS A CA 1
ATOM 2192 C C . CYS A 1 283 ? -10.956 -3.606 29.316 1.00 87.19 283 CYS A C 1
ATOM 2194 O O . CYS A 1 283 ? -9.749 -3.423 29.200 1.00 87.19 283 CYS A O 1
ATOM 2196 N N . GLY A 1 284 ? -11.600 -4.563 28.640 1.00 86.12 284 GLY A N 1
ATOM 2197 C CA . GLY A 1 284 ? -10.969 -5.389 27.610 1.00 86.12 284 GLY A CA 1
ATOM 2198 C C . GLY A 1 284 ? -10.463 -4.545 26.441 1.00 86.12 284 GLY A C 1
ATOM 2199 O O . GLY A 1 284 ? -9.272 -4.581 26.144 1.00 86.12 284 GLY A O 1
ATOM 2200 N N . ALA A 1 285 ? -11.336 -3.717 25.859 1.00 86.31 285 ALA A N 1
ATOM 2201 C CA . ALA A 1 285 ? -10.963 -2.789 24.792 1.00 86.31 285 ALA A CA 1
ATOM 2202 C C . ALA A 1 285 ? -9.875 -1.795 25.244 1.00 86.31 285 ALA A C 1
ATOM 2204 O O . ALA A 1 285 ? -8.934 -1.531 24.504 1.00 86.31 285 ALA A O 1
ATOM 2205 N N . GLY A 1 286 ? -9.958 -1.287 26.481 1.00 85.06 286 GLY A N 1
ATOM 2206 C CA . GLY A 1 286 ? -8.951 -0.390 27.060 1.00 85.06 286 GLY A CA 1
ATOM 2207 C C . GLY A 1 286 ? -7.572 -1.035 27.251 1.00 85.06 286 GLY A C 1
ATOM 2208 O O . GLY A 1 286 ? -6.554 -0.400 26.986 1.00 85.06 286 GLY A O 1
ATOM 2209 N N . LYS A 1 287 ? -7.516 -2.305 27.671 1.00 85.00 287 LYS A N 1
ATOM 2210 C CA . LYS A 1 287 ? -6.253 -3.055 27.776 1.00 85.00 287 LYS A CA 1
ATOM 2211 C C . LYS A 1 287 ? -5.635 -3.315 26.408 1.00 85.00 287 LYS A C 1
ATOM 2213 O O . LYS A 1 287 ? -4.425 -3.194 26.263 1.00 85.00 287 LYS A O 1
ATOM 2218 N N . GLU A 1 288 ? -6.456 -3.638 25.417 1.00 79.44 288 GLU A N 1
ATOM 2219 C CA . GLU A 1 288 ? -5.983 -3.858 24.052 1.00 79.44 288 GLU A CA 1
ATOM 2220 C C . GLU A 1 288 ? -5.462 -2.562 23.413 1.00 79.44 288 GLU A C 1
ATOM 2222 O O . GLU A 1 288 ? -4.400 -2.559 22.796 1.00 79.44 288 GLU A O 1
ATOM 2227 N N . LEU A 1 289 ? -6.149 -1.440 23.650 1.00 81.81 289 LEU A N 1
ATOM 2228 C CA . LEU A 1 289 ? -5.674 -0.09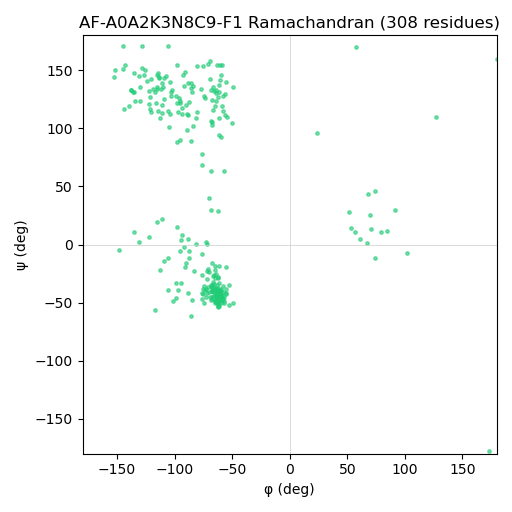1 23.330 1.00 81.81 289 LEU A CA 1
ATOM 2229 C C . LEU A 1 289 ? -4.284 0.166 23.924 1.00 81.81 289 LEU A C 1
ATOM 2231 O O . LEU A 1 289 ? -3.360 0.545 23.207 1.00 81.81 289 LEU A O 1
ATOM 2235 N N . GLN A 1 290 ? -4.123 -0.073 25.227 1.00 83.88 290 GLN A N 1
ATOM 2236 C CA . GLN A 1 290 ? -2.842 0.102 25.907 1.00 83.88 290 GLN A CA 1
ATOM 2237 C C . GLN A 1 290 ? -1.754 -0.791 25.297 1.00 83.88 290 GLN A C 1
ATOM 2239 O O . GLN A 1 290 ? -0.640 -0.326 25.064 1.00 83.88 290 GLN A O 1
ATOM 2244 N N . ARG A 1 291 ? -2.083 -2.053 25.007 1.00 80.62 291 ARG A N 1
ATOM 2245 C CA . ARG A 1 291 ? -1.167 -3.019 24.402 1.00 80.62 291 ARG A CA 1
ATOM 2246 C C . ARG A 1 291 ? -0.698 -2.565 23.021 1.00 80.62 291 ARG A C 1
ATOM 2248 O O . ARG A 1 291 ? 0.498 -2.516 22.784 1.00 80.62 291 ARG A O 1
ATOM 2255 N N . ILE A 1 292 ? -1.606 -2.156 22.138 1.00 76.81 292 ILE A N 1
ATOM 2256 C CA . ILE A 1 292 ? -1.263 -1.686 20.786 1.00 76.81 292 ILE A CA 1
ATOM 2257 C C . ILE A 1 292 ? -0.412 -0.411 20.843 1.00 76.81 292 ILE A C 1
ATOM 2259 O O . ILE A 1 292 ? 0.541 -0.268 20.081 1.00 76.81 292 ILE A O 1
ATOM 2263 N N . VAL A 1 293 ? -0.701 0.509 21.765 1.00 78.81 293 VAL A N 1
ATOM 2264 C CA . VAL A 1 293 ? 0.115 1.721 21.925 1.00 78.81 293 VAL A CA 1
ATOM 2265 C C . VAL A 1 293 ? 1.542 1.378 22.368 1.00 78.81 293 VAL A C 1
ATOM 2267 O O . VAL A 1 293 ? 2.495 1.885 21.781 1.00 78.81 293 VAL A O 1
ATOM 2270 N N . LEU A 1 294 ? 1.702 0.505 23.364 1.00 77.44 294 LEU A N 1
ATOM 2271 C CA . LEU A 1 294 ? 3.018 0.150 23.907 1.00 77.44 294 LEU A CA 1
ATOM 2272 C C . LEU A 1 294 ? 3.807 -0.801 22.997 1.00 77.44 294 LEU A C 1
ATOM 2274 O O . LEU A 1 294 ? 5.006 -0.638 22.813 1.00 77.44 294 LEU A O 1
ATOM 2278 N N . GLU A 1 295 ? 3.151 -1.800 22.418 1.00 72.69 295 GLU A N 1
ATOM 2279 C CA . GLU A 1 295 ? 3.823 -2.860 21.664 1.00 72.69 295 GLU A CA 1
ATOM 2280 C C . GLU A 1 295 ? 3.881 -2.561 20.170 1.00 72.69 295 GLU A C 1
ATOM 2282 O O . GLU A 1 295 ? 4.821 -2.976 19.507 1.00 72.69 295 GLU A O 1
ATOM 2287 N N . HIS A 1 296 ? 2.885 -1.881 19.598 1.00 71.75 296 HIS A N 1
ATOM 2288 C CA . HIS A 1 296 ? 2.851 -1.671 18.152 1.00 71.75 296 HIS A CA 1
ATOM 2289 C C . HIS A 1 296 ? 3.319 -0.265 17.802 1.00 71.75 296 HIS A C 1
ATOM 2291 O O . HIS A 1 296 ? 4.205 -0.128 16.969 1.00 71.75 296 HIS A O 1
ATOM 2297 N N . LEU A 1 297 ? 2.804 0.781 18.452 1.00 68.62 297 LEU A N 1
ATOM 2298 C CA . LEU A 1 297 ? 3.175 2.157 18.102 1.00 68.62 297 LEU A CA 1
ATOM 2299 C C . LEU A 1 297 ? 4.563 2.551 18.608 1.00 68.62 297 LEU A C 1
ATOM 2301 O O . LEU A 1 297 ? 5.345 3.067 17.820 1.00 68.62 297 LEU A O 1
ATOM 2305 N N . GLN A 1 298 ? 4.908 2.278 19.870 1.00 71.06 298 GLN A N 1
ATOM 2306 C CA . GLN A 1 298 ? 6.243 2.630 20.380 1.00 71.06 298 GLN A CA 1
ATOM 2307 C C . GLN A 1 298 ? 7.358 1.819 19.709 1.00 71.06 298 GLN A C 1
ATOM 2309 O O . GLN A 1 298 ? 8.409 2.367 19.387 1.00 71.06 298 GLN A O 1
ATOM 2314 N N . ILE A 1 299 ? 7.143 0.521 19.465 1.00 64.69 299 ILE A N 1
ATOM 2315 C CA . ILE A 1 299 ? 8.130 -0.307 18.756 1.00 64.69 299 ILE A CA 1
ATOM 2316 C C . ILE A 1 299 ? 8.247 0.146 17.300 1.00 64.69 299 ILE A C 1
ATOM 2318 O O . ILE A 1 299 ? 9.362 0.256 16.794 1.00 64.69 299 ILE A O 1
ATOM 2322 N N . SER A 1 300 ? 7.128 0.481 16.649 1.00 60.41 300 SER A N 1
ATOM 2323 C CA . SER A 1 300 ? 7.177 0.973 15.272 1.00 60.41 300 SER A CA 1
ATOM 2324 C C . SER A 1 300 ? 7.858 2.327 15.159 1.00 60.41 300 SER A C 1
ATOM 2326 O O . SER A 1 300 ? 8.642 2.506 14.243 1.00 60.41 300 SER A O 1
ATOM 2328 N N . ASP A 1 301 ? 7.630 3.253 16.090 1.00 58.69 301 ASP A N 1
ATOM 2329 C CA . ASP A 1 301 ? 8.298 4.559 16.097 1.00 58.69 301 ASP A CA 1
ATOM 2330 C C . ASP A 1 301 ? 9.819 4.408 16.269 1.00 58.69 301 ASP A C 1
ATOM 2332 O O . ASP A 1 301 ? 10.599 4.974 15.507 1.00 58.69 301 ASP A O 1
ATOM 2336 N N . ASN A 1 302 ? 10.255 3.530 17.179 1.00 61.31 302 ASN A N 1
ATOM 2337 C CA . ASN A 1 302 ? 11.674 3.215 17.361 1.00 61.31 302 ASN A CA 1
ATOM 2338 C C . ASN A 1 302 ? 12.300 2.556 16.117 1.00 61.31 302 ASN A C 1
ATOM 2340 O O . ASN A 1 302 ? 13.428 2.877 15.744 1.00 61.31 302 ASN A O 1
ATOM 2344 N N . LEU A 1 303 ? 11.585 1.637 15.460 1.00 61.50 303 LEU A N 1
ATOM 2345 C CA . LEU A 1 303 ? 12.050 0.989 14.231 1.00 61.50 303 LEU A CA 1
ATOM 2346 C C . LEU A 1 303 ? 12.060 1.960 13.044 1.00 61.50 303 LEU A C 1
ATOM 2348 O O . LEU A 1 303 ? 13.010 1.951 12.265 1.00 61.50 303 LEU A O 1
ATOM 2352 N N . LEU A 1 304 ? 11.044 2.812 12.906 1.00 59.25 304 LEU A N 1
ATOM 2353 C CA . LEU A 1 304 ? 10.962 3.826 11.856 1.00 59.25 304 LEU A CA 1
ATOM 2354 C C . LEU A 1 304 ? 12.075 4.857 12.012 1.00 59.25 304 LEU A C 1
ATOM 2356 O O . LEU A 1 304 ? 12.795 5.093 11.049 1.00 59.25 304 LEU A O 1
ATOM 2360 N N . HIS A 1 305 ? 12.274 5.396 13.218 1.00 60.94 305 HIS A N 1
ATOM 2361 C CA . HIS A 1 305 ? 13.324 6.376 13.491 1.00 60.94 305 HIS A CA 1
ATOM 2362 C C . HIS A 1 305 ? 14.709 5.860 13.081 1.00 60.94 305 HIS A C 1
ATOM 2364 O O . HIS A 1 305 ? 15.469 6.575 12.430 1.00 60.94 305 HIS A O 1
ATOM 2370 N N . ASN A 1 306 ? 15.004 4.590 13.373 1.00 57.72 306 ASN A N 1
ATOM 2371 C CA . ASN A 1 306 ? 16.280 3.977 13.012 1.00 57.72 306 ASN A CA 1
ATOM 2372 C C . ASN A 1 306 ? 16.392 3.640 11.521 1.00 57.72 306 ASN A C 1
ATOM 2374 O O . ASN A 1 306 ? 17.456 3.841 10.944 1.00 57.72 306 ASN A O 1
ATOM 2378 N N . ASN A 1 307 ? 15.315 3.181 10.875 1.00 56.91 307 ASN A N 1
ATOM 2379 C CA . ASN A 1 307 ? 15.331 2.938 9.428 1.00 56.91 307 ASN A CA 1
ATOM 2380 C C . ASN A 1 307 ? 15.401 4.244 8.612 1.00 56.91 307 ASN A C 1
ATOM 2382 O O . ASN A 1 307 ? 15.882 4.231 7.484 1.00 56.91 307 ASN A O 1
ATOM 2386 N N . THR A 1 308 ? 14.963 5.377 9.172 1.00 55.12 308 THR A N 1
ATOM 2387 C CA . THR A 1 308 ? 15.126 6.712 8.565 1.00 55.12 308 THR A CA 1
ATOM 2388 C C . THR A 1 308 ? 16.449 7.395 8.912 1.00 55.12 308 THR A C 1
ATOM 2390 O O . THR A 1 308 ? 16.721 8.473 8.389 1.00 55.12 308 THR A O 1
ATOM 2393 N N . GLY A 1 309 ? 17.259 6.796 9.791 1.00 46.31 309 GLY A N 1
ATOM 2394 C CA . GLY A 1 309 ? 18.548 7.319 10.238 1.00 46.31 309 GLY A CA 1
ATOM 2395 C C . GLY A 1 309 ? 19.652 7.127 9.198 1.00 46.31 309 GLY A C 1
ATOM 2396 O O . GLY A 1 309 ? 20.570 6.339 9.416 1.00 46.31 309 GLY A O 1
ATOM 2397 N N . PHE A 1 310 ? 19.539 7.849 8.083 1.00 37.56 310 PHE A N 1
ATOM 2398 C CA . PHE A 1 310 ? 20.654 8.235 7.217 1.00 37.56 310 PHE A CA 1
ATOM 2399 C C . PHE A 1 310 ? 21.069 9.676 7.515 1.00 37.56 310 PHE A C 1
ATOM 2401 O O . PHE A 1 310 ? 20.168 10.518 7.737 1.00 37.56 310 PHE A O 1
#

Secondary structure (DSSP, 8-state):
-----------SS-EEEEEEEE-S---------S------HHHHSPPPPPPPPPTT--TTSSTT-SS-HHHHHHHHHHHTTS-EEEEEEETTSEEEEEETTTEEEEEEEGGG-EEEEEETTEEEEEEEEEEEEEEEEE-TTSSEEEEEEEEEEEEE-SSTT-----S---EEEEEEEEE-HHHHHTHHHHHHHHHHHHHHHHHHHHHHHHHHHHHHHHHHHHHHHHHHHHHHHHHHHHTT----HHHHHHHHHTTPPPPHHHHHIIIIIIHHHHHHHHHHHHHHHHHHHHHIIIIIIHHHHHHHHHHT--

Sequence (310 aa):
NGKLLRSLKSHCAAIICLNWEEDSHVIPDDHCHTSKYEDRTSRFFPPAPKVPRMPGLVSGDNGFMDDGDDSFEELSNSSHQRFNVLCSGDKDGNICFSIFGIFPIGKTNIHNLTFPTSSDGAERSKRLLNASIHKVALSKDLCRLIVMCSGDLVKVVDDLDVIHMAGHNEHGLHCLALNTAIFWNRKNELHQVAQQASNIEDLTEVVRASLSVMSRQWSDAMHTFKEKFNSLSTLITDHGLDSSPQEEFLSLLGGARTSPAVHQFLVNTLGEAGVKRISKVLCGAGKELQRIVLEHLQISDNLLHNNTGF

Organism: Trifolium pratense (NCBI:txid57577)

Solvent-accessible surface area (backbone atoms only — not comparable to full-atom values): 18135 Å² total; per-residue (Å²): 135,88,70,84,86,80,87,80,88,86,62,98,56,63,73,67,32,72,33,79,42,57,52,78,72,75,80,70,97,62,93,66,94,63,82,75,84,70,87,56,60,76,79,78,44,80,78,82,66,75,63,71,77,70,86,88,66,62,99,77,79,66,90,90,65,92,83,51,63,68,54,50,54,49,52,54,57,57,54,68,74,49,66,33,42,29,37,36,31,19,60,84,21,36,38,36,35,17,39,81,71,72,40,76,77,48,73,50,45,56,63,78,44,74,42,84,40,91,61,88,93,48,90,35,36,32,34,38,42,86,42,34,53,67,41,57,44,66,41,64,71,40,35,38,35,40,36,36,28,36,29,32,58,42,56,54,56,95,73,76,90,53,73,58,88,79,69,77,78,52,69,40,83,45,78,46,80,43,85,33,42,65,56,47,79,41,36,72,58,54,47,49,52,37,51,53,50,49,54,50,51,54,52,49,50,33,47,52,52,36,51,49,54,46,54,48,44,45,49,56,34,50,44,58,46,47,60,61,54,51,52,45,50,54,38,28,51,76,70,73,46,93,68,52,66,66,56,56,52,48,41,41,74,72,70,45,80,72,50,72,41,58,47,49,34,52,62,76,70,40,28,74,68,42,50,54,48,51,49,52,44,44,52,47,37,52,51,52,48,51,45,45,46,60,56,39,49,50,47,45,51,57,51,49,56,57,76,62,65,121

InterPro domains:
  IPR024789 Anaphase-promoting complex subunit 4 [PTHR13260] (1-298)
  IPR024790 Anaphase-promoting complex subunit 4, long domain [PF12896] (174-298)

Foldseek 3Di:
DPDDPDDDDQDPADWQEKDKEWAPDDPPPDPDPPDLDDPCVVVPAPDADAADDQPPDDPPPDPDDDPCPVVSVVVLVVLLSTWMWMWIAGFQQKIWIATSVPRTDDIDGQQPDWDFDDDDPDTKIKGFPPKGWNYWYADSLSFKIKTKIWGFIFIDDPPDPDRPPPDDRPRDIDIDIDTRCVCNVCVSVCSLLNSLVVVLVVLVVSLVSLVVSLVVLQVVLVVLVCVLLVQLVVLCVVVVHPDDPVVQVVCVVVVHDRDPSNVCSDPPRCDPVNVVVSCCSNVVSVVSVVCCCVRRVVSSVVSVVVSPPD

Radius of gyration: 31.6 Å; Cα contacts (8 Å, |Δi|>4): 385; chains: 1; bounding box: 79×51×92 Å

Nearest PDB structures (foldseek):
  8pkp-assembly1_I  TM=7.989E-01  e=1.410E-09  Homo sapiens
  6tnt-assembly1_I  TM=7.890E-01  e=6.760E-09  Homo sapiens
  6h2d-assembly1_R  TM=3.139E-01  e=4.541E+00  Aeromonas hydrophila subsp. hydrophila AL09-71
  5nnv-assembly4_D  TM=3.303E-01  e=7.517E+00  Bacillus subtilis subsp. subtilis str. 168

Mean predicted aligned error: 13.61 Å